Protein AF-A0A7Y2AIK1-F1 (afdb_monomer)

Foldseek 3Di:
DDDDDDDPVNVVVVVVVVVVVVVVVVVVVVVVLVVVLVVQQVLVVVLLVVLVVVVVVCLVPDDAPWDDDDDPDQFPDWAAPV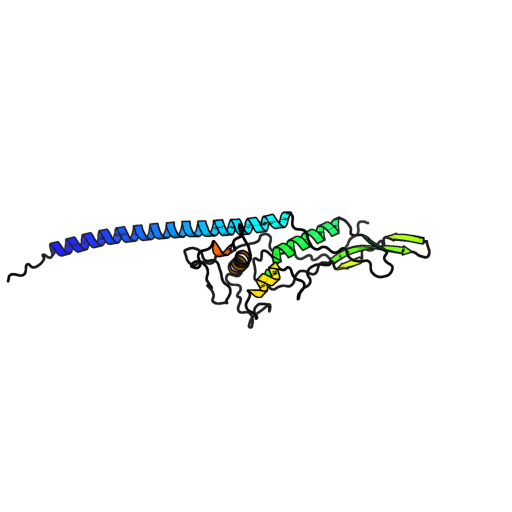VQVVVQVVLRSVLVCLLQQPQALCSLLDFGDWDKGWIWTWGQDPVVRDTDTDQFTDIDTIPHQGDDPRDDPLSVQLCVQAPPQCSPPDDPSQLDDRVLRQQLSSVSNQQPTDDPNHRSVVSAPPVQWADDPPSNGIGGHGSVRHGDGDDDPPPDDDPPDDDDDDPD

pLDDT: mean 83.55, std 11.49, range [47.88, 96.56]

Sequence (248 aa):
MKRNAFTLVELLVVLLVLSLLTGMTAVTVSGVTGTARAERTRGIVSVLNDVLLTKYESYKTRPLPVAVPTAVGSEVKLEIPPREAARVRLIMIRDLMRMEMPDRKVDVTDNPISISCAVHPVIYDSATNQYRRQAAAVKTGVSWFTGGNNVPAQLAAYRDRIPPNDLASDPPFSKWTREWESAEALYLIVSTTFLQGMPAIESIPPTNIGDTDGDGMLEILDAWERPIGFIRWPVDYVDNLGIPVTDD

Secondary structure (DSSP, 8-state):
-PPPPPPHHHHHHHHHHHHHHHHHHHHHHHHHHHHHHHHHHHHHHHHHHHHHHHHHHHGGGPPP--BPPPP-TTEEEEEPPHHHHHHHHHHHHHHHHHHHS-SSHHHHHSPPP--EEEEEEEEEETTTTEEEE-SS-EEEE-B---BTTBS-HHHHHHHTTS-TTTTSSSTTT----STTHHHHHHHHHHHH-EETTEEGGGGS-GGGEE-SSSSS--EEB-TTS-B-----SSP-------------

Nearest PDB structures (foldseek):
  6i89-assembly1_A  TM=3.890E-01  e=2.911E+00  Escherichia coli
  2zfk-assembly1_A  TM=3.536E-01  e=8.011E+00  Mus musculus

Mean predicted aligned error: 9.66 Å

Structure (mmCIF, N/CA/C/O backbone):
data_AF-A0A7Y2AIK1-F1
#
_entry.id   AF-A0A7Y2AIK1-F1
#
loop_
_atom_site.group_PDB
_atom_site.id
_atom_site.type_symbol
_atom_site.label_atom_id
_atom_site.label_alt_id
_atom_site.label_comp_id
_atom_site.label_asym_id
_atom_site.label_entity_id
_atom_site.label_seq_id
_atom_site.pdbx_PDB_ins_code
_atom_site.Cartn_x
_atom_site.Cartn_y
_atom_site.Cartn_z
_atom_site.occupancy
_atom_site.B_iso_or_equiv
_atom_site.auth_seq_id
_atom_site.auth_comp_id
_atom_site.auth_asym_id
_atom_site.auth_atom_id
_atom_site.pdbx_PDB_model_num
ATOM 1 N N . MET A 1 1 ? -35.381 8.967 71.445 1.00 62.72 1 MET A N 1
ATOM 2 C CA . MET A 1 1 ? -35.424 9.235 69.989 1.00 62.72 1 MET A CA 1
ATOM 3 C C . MET A 1 1 ? -36.003 8.010 69.287 1.00 62.72 1 MET A C 1
ATOM 5 O O . MET A 1 1 ? -35.356 6.971 69.299 1.00 62.72 1 MET A O 1
ATOM 9 N N . LYS A 1 2 ? -37.236 8.075 68.761 1.00 60.16 2 LYS A N 1
ATOM 10 C CA . LYS A 1 2 ? -37.816 6.987 67.951 1.00 60.16 2 LYS A CA 1
ATOM 11 C C . LYS A 1 2 ? -37.167 7.034 66.565 1.00 60.16 2 LYS A C 1
ATOM 13 O O . LYS A 1 2 ? -37.280 8.047 65.884 1.00 60.16 2 LYS A O 1
ATOM 18 N N . ARG A 1 3 ? -36.445 5.979 66.181 1.00 70.62 3 ARG A N 1
ATOM 19 C CA . ARG A 1 3 ? -35.952 5.798 64.808 1.00 70.62 3 ARG A CA 1
ATOM 20 C C . ARG A 1 3 ? -37.093 5.162 64.020 1.00 70.62 3 ARG A C 1
ATOM 22 O O . ARG A 1 3 ? -37.550 4.085 64.395 1.00 70.62 3 ARG A O 1
ATOM 29 N N . ASN A 1 4 ? -37.577 5.841 62.988 1.00 72.56 4 ASN A N 1
ATOM 30 C CA . ASN A 1 4 ? -38.571 5.270 62.085 1.00 72.56 4 ASN A CA 1
ATOM 31 C C . ASN A 1 4 ? -37.886 4.150 61.292 1.00 72.56 4 ASN A C 1
ATOM 33 O O . ASN A 1 4 ? -36.871 4.389 60.639 1.00 72.56 4 ASN A O 1
ATOM 37 N N . ALA A 1 5 ? -38.388 2.924 61.424 1.00 73.88 5 ALA A N 1
ATOM 38 C CA . ALA A 1 5 ? -37.905 1.775 60.671 1.00 73.88 5 ALA A CA 1
ATOM 39 C C . ALA A 1 5 ? -38.653 1.705 59.335 1.00 73.88 5 ALA A C 1
ATOM 41 O O . ALA A 1 5 ? -39.876 1.842 59.307 1.00 73.88 5 ALA A O 1
ATOM 42 N N . PHE A 1 6 ? -37.913 1.504 58.245 1.00 73.50 6 PHE A N 1
ATOM 43 C CA . PHE A 1 6 ? -38.485 1.298 56.917 1.00 73.50 6 PHE A CA 1
ATOM 44 C C . PHE A 1 6 ? -39.299 0.004 56.880 1.00 73.50 6 PHE A C 1
ATOM 46 O O . PHE A 1 6 ? -38.889 -1.019 57.436 1.00 73.50 6 PHE A O 1
ATOM 53 N N . THR A 1 7 ? -40.457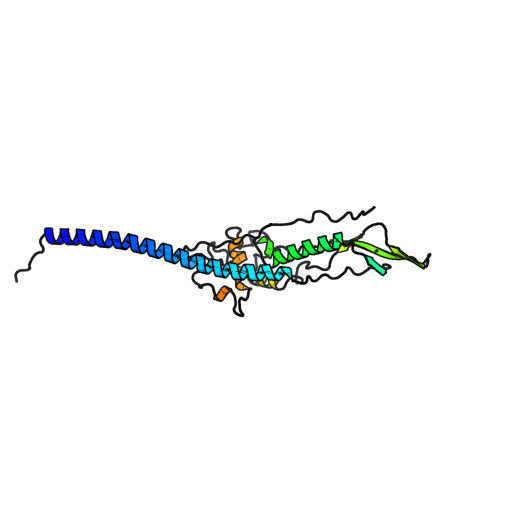 0.050 56.223 1.00 89.62 7 THR A N 1
ATOM 54 C CA . THR A 1 7 ? -41.292 -1.141 56.046 1.00 89.62 7 THR A CA 1
ATOM 55 C C . THR A 1 7 ? -40.716 -2.026 54.940 1.00 89.62 7 THR A C 1
ATOM 57 O O . THR A 1 7 ? -40.142 -1.538 53.968 1.00 89.62 7 THR A O 1
ATOM 60 N N . LEU A 1 8 ? -40.877 -3.346 55.066 1.00 85.81 8 LEU A N 1
ATOM 61 C CA . LEU A 1 8 ? -40.391 -4.312 54.070 1.00 85.81 8 LEU A CA 1
ATOM 62 C C . LEU A 1 8 ? -40.981 -4.029 52.675 1.00 85.81 8 LEU A C 1
ATOM 64 O O . LEU A 1 8 ? -40.293 -4.169 51.667 1.00 85.81 8 LEU A O 1
ATOM 68 N N . VAL A 1 9 ? -42.228 -3.551 52.633 1.00 91.69 9 VAL A N 1
ATOM 69 C CA . VAL A 1 9 ? -42.931 -3.155 51.404 1.00 91.69 9 VAL A CA 1
ATOM 70 C C . VAL A 1 9 ? -42.212 -2.013 50.685 1.00 91.69 9 VAL A C 1
ATOM 72 O O . VAL A 1 9 ? -42.052 -2.057 49.471 1.00 91.69 9 VAL A O 1
ATOM 75 N N . GLU A 1 10 ? -41.733 -1.016 51.423 1.00 90.25 10 GLU A N 1
ATOM 76 C CA . GLU A 1 10 ? -41.054 0.154 50.861 1.00 90.25 10 GLU A CA 1
ATOM 77 C C . GLU A 1 10 ? -39.708 -0.226 50.228 1.00 90.25 10 GLU A C 1
ATOM 79 O O . GLU A 1 10 ? -39.408 0.192 49.110 1.00 90.25 10 GLU A O 1
ATOM 84 N N . LEU A 1 11 ? -38.946 -1.122 50.867 1.00 91.81 11 LEU A N 1
ATOM 85 C CA . LEU A 1 11 ? -37.726 -1.684 50.276 1.00 91.81 11 LEU A CA 1
ATOM 86 C C . LEU A 1 11 ? -38.009 -2.551 49.040 1.00 91.81 11 LEU A C 1
ATOM 88 O O . LEU A 1 11 ? -37.251 -2.500 48.072 1.00 91.81 11 LEU A O 1
ATOM 92 N N . LEU A 1 12 ? -39.101 -3.320 49.042 1.00 91.06 12 LEU A N 1
ATOM 93 C CA . LEU A 1 12 ? -39.463 -4.184 47.916 1.00 91.06 12 LEU A CA 1
ATOM 94 C C . LEU A 1 12 ? -39.843 -3.364 46.675 1.00 91.06 12 LEU A C 1
ATOM 96 O O . LEU A 1 12 ? -39.393 -3.676 45.573 1.00 91.06 12 LEU A O 1
ATOM 100 N N . VAL A 1 13 ? -40.605 -2.281 46.852 1.00 94.62 13 VAL A N 1
ATOM 101 C CA . VAL A 1 13 ? -40.956 -1.362 45.757 1.00 94.62 13 VAL A CA 1
ATOM 102 C C . VAL A 1 13 ? -39.711 -0.666 45.204 1.00 94.62 13 VAL A C 1
ATOM 104 O O . VAL A 1 13 ? -39.562 -0.573 43.987 1.00 94.62 13 VAL A O 1
ATOM 107 N N . VAL A 1 14 ? -38.784 -0.231 46.064 1.00 95.38 14 VAL A N 1
ATOM 108 C CA . VAL A 1 14 ? -37.531 0.405 45.621 1.00 95.38 14 VAL A CA 1
ATOM 109 C C . VAL A 1 14 ? -36.686 -0.554 44.784 1.00 95.38 14 VAL A C 1
ATOM 111 O O . VAL A 1 14 ? -36.230 -0.178 43.706 1.00 95.38 14 VAL A O 1
ATOM 114 N N . LEU A 1 15 ? -36.512 -1.800 45.228 1.00 93.62 15 LEU A N 1
ATOM 115 C CA . LEU A 1 15 ? -35.756 -2.799 44.470 1.00 93.62 15 LEU A CA 1
ATOM 116 C C . LEU A 1 15 ? -36.429 -3.137 43.132 1.00 93.62 15 LEU A C 1
ATOM 118 O O . LEU A 1 15 ? -35.737 -3.273 42.123 1.00 93.62 15 LEU A O 1
ATOM 122 N N . LEU A 1 16 ? -37.764 -3.197 43.095 1.00 96.38 16 LEU A N 1
ATOM 123 C CA . LEU A 1 16 ? -38.522 -3.392 41.857 1.00 96.38 16 LEU A CA 1
ATOM 124 C C . LEU A 1 16 ? -38.285 -2.237 40.877 1.00 96.38 16 LEU A C 1
ATOM 126 O O . LEU A 1 16 ? -37.917 -2.479 39.726 1.00 96.38 16 LEU A O 1
ATOM 130 N N . VAL A 1 17 ? -38.430 -0.987 41.324 1.00 95.88 17 VAL A N 1
ATOM 131 C CA . VAL A 1 17 ? -38.234 0.192 40.464 1.00 95.88 17 VAL A CA 1
ATOM 132 C C . VAL A 1 17 ? -36.786 0.293 39.983 1.00 95.88 17 VAL A C 1
ATOM 134 O O . VAL A 1 17 ? -36.563 0.533 38.797 1.00 95.88 17 VAL A O 1
ATOM 137 N N . LEU A 1 18 ? -35.800 0.044 40.854 1.00 96.56 18 LEU A N 1
ATOM 138 C CA . LEU A 1 18 ? -34.389 0.018 40.461 1.00 96.56 18 LEU A CA 1
ATOM 139 C C . LEU A 1 18 ? -34.122 -1.057 39.404 1.00 96.56 18 LEU A C 1
ATOM 141 O O . LEU A 1 18 ? -33.504 -0.754 38.390 1.00 96.56 18 LEU A O 1
ATOM 145 N N . SER A 1 19 ? -34.645 -2.274 39.579 1.00 95.75 19 SER A N 1
ATOM 146 C CA . SER A 1 19 ? -34.453 -3.352 38.599 1.00 95.75 19 SER A CA 1
ATOM 147 C C . SER A 1 19 ? -35.017 -3.004 37.216 1.00 95.75 19 SER A C 1
ATOM 149 O O . SER A 1 19 ? -34.373 -3.266 36.199 1.00 95.75 19 SER A O 1
ATOM 151 N N . LEU A 1 20 ? -36.178 -2.343 37.171 1.00 96.06 20 LEU A N 1
ATOM 152 C CA . LEU A 1 20 ? -36.826 -1.939 35.927 1.00 96.06 20 LEU A CA 1
ATOM 153 C C . LEU A 1 20 ? -36.051 -0.814 35.230 1.00 96.06 20 LEU A C 1
ATOM 155 O O . LEU A 1 20 ? -35.788 -0.896 34.029 1.00 96.06 20 LEU A O 1
ATOM 159 N N . LEU A 1 21 ? -35.619 0.199 35.989 1.00 96.56 21 LEU A N 1
ATOM 160 C CA . LEU A 1 21 ? -34.811 1.299 35.461 1.00 96.56 21 LEU A CA 1
ATOM 161 C C . LEU A 1 21 ? -33.454 0.808 34.950 1.00 96.56 21 LEU A C 1
ATOM 163 O O . LEU A 1 21 ? -33.061 1.180 33.843 1.00 96.56 21 LEU A O 1
ATOM 167 N N . THR A 1 22 ? -32.766 -0.053 35.706 1.00 95.94 22 THR A N 1
ATOM 168 C CA . THR A 1 22 ? -31.475 -0.640 35.314 1.00 95.94 22 THR A CA 1
ATOM 169 C C . THR A 1 22 ? -31.607 -1.521 34.070 1.00 95.94 22 THR A C 1
ATOM 171 O O . THR A 1 22 ? -30.781 -1.421 33.164 1.00 95.94 22 THR A O 1
ATOM 174 N N . GLY A 1 23 ? -32.663 -2.337 33.973 1.00 94.75 23 GLY A N 1
ATOM 175 C CA . GLY A 1 23 ? -32.910 -3.171 32.794 1.00 94.75 23 GLY A CA 1
ATOM 176 C C . GLY A 1 23 ? -33.104 -2.346 31.518 1.00 94.75 23 GLY A C 1
ATOM 177 O O . GLY A 1 23 ? -32.480 -2.628 30.495 1.00 94.75 23 GLY A O 1
ATOM 178 N N . MET A 1 24 ? -33.909 -1.280 31.585 1.00 92.69 24 MET A N 1
ATOM 179 C CA . MET A 1 24 ? -34.134 -0.396 30.435 1.00 92.69 24 MET A CA 1
ATOM 180 C C . MET A 1 24 ? -32.877 0.394 30.048 1.00 92.69 24 MET A C 1
ATOM 182 O O . MET A 1 24 ? -32.588 0.523 28.861 1.00 92.69 24 MET A O 1
ATOM 186 N N . THR A 1 25 ? -32.109 0.896 31.022 1.00 93.81 25 THR A N 1
ATOM 187 C CA . THR A 1 25 ? -30.871 1.647 30.736 1.00 93.81 25 THR A CA 1
ATOM 188 C C . THR A 1 25 ? -29.772 0.778 30.134 1.00 93.81 25 THR A C 1
ATOM 190 O O . THR A 1 25 ? -29.060 1.241 29.248 1.00 93.81 25 THR A O 1
ATOM 193 N N . ALA A 1 26 ? -29.643 -0.485 30.546 1.00 91.31 26 ALA A N 1
ATOM 194 C CA . ALA A 1 26 ? -28.646 -1.384 29.967 1.00 91.31 26 ALA A CA 1
ATOM 195 C C . ALA A 1 26 ? -28.878 -1.605 28.459 1.00 91.31 26 ALA A C 1
ATOM 197 O O . ALA A 1 26 ? -27.955 -1.451 27.660 1.00 91.31 26 ALA A O 1
ATOM 198 N N . VAL A 1 27 ? -30.122 -1.894 28.054 1.00 89.75 27 VAL A N 1
ATOM 199 C CA . VAL A 1 27 ? -30.470 -2.154 26.644 1.00 89.75 27 VAL A CA 1
ATOM 200 C C . VAL A 1 27 ? -30.273 -0.911 25.772 1.00 89.75 27 VAL A C 1
ATOM 202 O O . VAL A 1 27 ? -29.738 -1.012 24.664 1.00 89.75 27 VAL A O 1
ATOM 205 N N . THR A 1 28 ? -30.663 0.271 26.258 1.00 90.19 28 THR A N 1
ATOM 206 C CA . THR A 1 28 ? -30.509 1.518 25.492 1.00 90.19 28 THR A CA 1
ATOM 207 C C . THR A 1 28 ? -29.040 1.877 25.291 1.00 90.19 28 THR A C 1
ATOM 209 O O . THR A 1 28 ? -28.644 2.213 24.174 1.00 90.19 28 THR A O 1
ATOM 212 N N . VAL A 1 29 ? -28.205 1.739 26.325 1.00 89.88 29 VAL A N 1
ATOM 213 C CA . VAL A 1 29 ? -26.763 2.013 26.234 1.00 89.88 29 VAL A CA 1
ATOM 214 C C . VAL A 1 29 ? -26.075 1.050 25.263 1.00 89.88 29 VAL A C 1
ATOM 216 O O . VAL A 1 29 ? -25.291 1.489 24.418 1.00 89.88 29 VAL A O 1
ATOM 219 N N . SER A 1 30 ? -26.390 -0.248 25.305 1.00 84.00 30 SER A N 1
ATOM 220 C CA . SER A 1 30 ? -25.837 -1.223 24.353 1.00 84.00 30 SER A CA 1
ATOM 221 C C . SER A 1 30 ? -26.223 -0.925 22.895 1.00 84.00 30 SER A C 1
ATOM 223 O O . SER A 1 30 ? -25.381 -1.035 22.004 1.00 84.00 30 SER A O 1
ATOM 225 N N . GLY A 1 31 ? -27.459 -0.486 22.629 1.00 86.06 31 GLY A N 1
ATOM 226 C CA . GLY A 1 31 ? -27.887 -0.096 21.277 1.00 86.06 31 GLY A CA 1
ATOM 227 C C . GLY A 1 31 ? -27.211 1.185 20.762 1.00 86.06 31 GLY A C 1
ATOM 228 O O . GLY A 1 31 ? -26.746 1.238 19.619 1.00 86.06 31 GLY A O 1
ATOM 229 N N . VAL A 1 32 ? -27.103 2.212 21.611 1.00 84.25 32 VAL A N 1
ATOM 230 C CA . VAL A 1 32 ? -26.463 3.494 21.256 1.00 84.25 32 VAL A CA 1
ATOM 231 C C . VAL A 1 32 ? -24.960 3.320 21.023 1.00 84.25 32 VAL A C 1
ATOM 233 O O . VAL A 1 32 ? -24.409 3.868 20.073 1.00 84.25 32 VAL A O 1
ATOM 236 N N . THR A 1 33 ? -24.283 2.514 21.841 1.00 88.75 33 THR A N 1
ATOM 237 C CA . THR A 1 33 ? -22.848 2.239 21.662 1.00 88.75 33 THR A CA 1
ATOM 238 C C . THR A 1 33 ? -22.565 1.456 20.380 1.00 88.75 33 THR A C 1
ATOM 240 O O . THR A 1 33 ? -21.618 1.786 19.669 1.00 88.75 33 THR A O 1
ATOM 243 N N . GLY A 1 34 ? -23.398 0.468 20.031 1.00 89.62 34 GLY A N 1
ATOM 244 C CA . GLY A 1 34 ? -23.254 -0.290 18.784 1.00 89.62 34 GLY A CA 1
ATOM 245 C C . GLY A 1 34 ? -23.442 0.571 17.531 1.00 89.62 34 GLY A C 1
ATOM 246 O O . GLY A 1 34 ? -22.630 0.509 16.608 1.00 89.62 34 GLY A O 1
ATOM 247 N N . THR A 1 35 ? -24.470 1.423 17.515 1.00 91.44 35 THR A N 1
ATOM 248 C CA . THR A 1 35 ? -24.716 2.353 16.398 1.00 91.44 35 THR A CA 1
ATOM 249 C C . THR A 1 35 ? -23.610 3.403 16.275 1.00 91.44 35 THR A C 1
ATOM 251 O O . THR A 1 35 ? -23.107 3.618 15.176 1.00 91.44 35 THR A O 1
ATOM 254 N N . ALA A 1 36 ? -23.140 3.977 17.387 1.00 91.19 36 ALA A N 1
ATOM 255 C CA . ALA A 1 36 ? -22.020 4.921 17.382 1.00 91.19 36 ALA A CA 1
ATOM 256 C C . ALA A 1 36 ? -20.712 4.294 16.860 1.00 91.19 36 ALA A C 1
ATOM 258 O O . ALA A 1 36 ? -19.983 4.928 16.095 1.00 91.19 36 ALA A O 1
ATOM 259 N N . ARG A 1 37 ? -20.422 3.040 17.234 1.00 92.25 37 ARG A N 1
ATOM 260 C CA . ARG A 1 37 ? -19.278 2.277 16.702 1.00 92.25 37 ARG A CA 1
ATOM 261 C C . ARG A 1 37 ? -19.406 2.035 15.197 1.00 92.25 37 ARG A C 1
ATOM 263 O O . ARG A 1 37 ? -18.434 2.220 14.464 1.00 92.25 37 ARG A O 1
ATOM 270 N N . ALA A 1 38 ? -20.605 1.696 14.725 1.00 93.75 38 ALA A N 1
ATOM 271 C CA . ALA A 1 38 ? -20.868 1.518 13.301 1.00 93.75 38 ALA A CA 1
ATOM 272 C C . ALA A 1 38 ? -20.651 2.817 12.511 1.00 93.75 38 ALA A C 1
ATOM 274 O O . ALA A 1 38 ? -19.939 2.794 11.511 1.00 93.75 38 ALA A O 1
ATOM 275 N N . GLU A 1 39 ? -21.183 3.953 12.975 1.00 94.69 39 GLU A N 1
ATOM 276 C CA . GLU A 1 39 ? -20.970 5.243 12.301 1.00 94.69 39 GLU A CA 1
ATOM 277 C C . GLU A 1 39 ? -19.496 5.656 12.289 1.00 94.69 39 GLU A C 1
ATOM 279 O O . GLU A 1 39 ? -18.985 6.087 11.256 1.00 94.69 39 GLU A O 1
ATOM 284 N N . ARG A 1 40 ? -18.776 5.457 13.401 1.00 91.81 40 ARG A N 1
ATOM 285 C CA . ARG A 1 40 ? -17.330 5.720 13.454 1.00 91.81 40 ARG A CA 1
ATOM 286 C C . ARG A 1 40 ? -16.572 4.877 12.431 1.00 91.81 40 ARG A C 1
ATOM 288 O O . ARG A 1 40 ? -15.739 5.409 11.703 1.00 91.81 40 ARG A O 1
ATOM 295 N N . THR A 1 41 ? -16.887 3.586 12.352 1.00 94.69 41 THR A N 1
ATOM 296 C CA . THR A 1 41 ? -16.253 2.670 11.395 1.00 94.69 41 THR A CA 1
ATOM 297 C C . THR A 1 41 ? -16.552 3.084 9.954 1.00 94.69 41 THR A C 1
ATOM 299 O O . THR A 1 41 ? -15.642 3.109 9.133 1.00 94.69 41 THR A O 1
ATOM 302 N N . ARG A 1 42 ? -17.789 3.497 9.640 1.00 94.88 42 ARG A N 1
ATOM 303 C CA . ARG A 1 42 ? -18.132 4.025 8.306 1.00 94.88 42 ARG A CA 1
ATOM 304 C C . ARG A 1 42 ? -17.342 5.282 7.956 1.00 94.88 42 ARG A C 1
ATOM 306 O O . ARG A 1 42 ? -16.900 5.405 6.819 1.00 94.88 42 ARG A O 1
ATOM 313 N N . GLY A 1 43 ? -17.136 6.180 8.920 1.00 94.38 43 GLY A N 1
ATOM 314 C CA . GLY A 1 43 ? -16.296 7.364 8.737 1.00 94.38 43 GLY A CA 1
ATOM 315 C C . GLY A 1 43 ? -14.856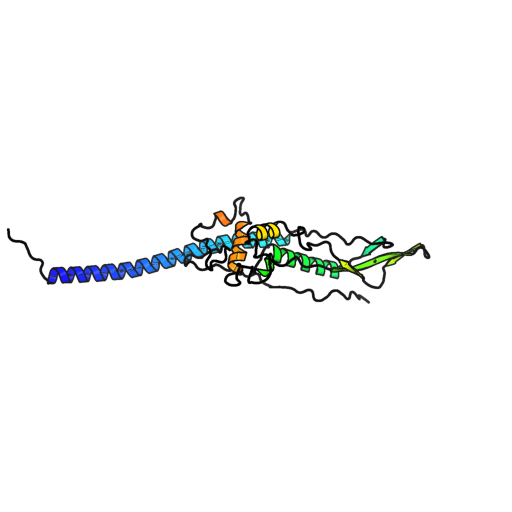 6.999 8.373 1.00 94.38 43 GLY A C 1
ATOM 316 O O . GLY A 1 43 ? -14.331 7.504 7.384 1.00 94.38 43 GLY A O 1
ATOM 317 N N . ILE A 1 44 ? -14.254 6.060 9.110 1.00 94.50 44 ILE A N 1
ATOM 318 C CA . ILE A 1 44 ? -12.900 5.558 8.827 1.00 94.50 44 ILE A CA 1
ATOM 319 C C . ILE A 1 44 ? -12.847 4.926 7.431 1.00 94.50 44 ILE A C 1
ATOM 321 O O . ILE A 1 44 ? -11.995 5.289 6.627 1.00 94.50 44 ILE A O 1
ATOM 325 N N . VAL A 1 45 ? -13.790 4.040 7.098 1.00 94.88 45 VAL A N 1
ATOM 326 C CA . VAL A 1 45 ? -13.843 3.387 5.779 1.00 94.88 45 VAL A CA 1
ATOM 327 C C . VAL A 1 45 ? -14.001 4.403 4.644 1.00 94.88 45 VAL A C 1
ATOM 329 O O . VAL A 1 45 ? -13.369 4.241 3.605 1.00 94.88 45 VAL A O 1
ATOM 332 N N . SER A 1 46 ? -14.788 5.467 4.833 1.00 94.44 46 SER A N 1
ATOM 333 C CA . SER A 1 46 ? -14.927 6.540 3.838 1.00 94.44 46 SER A CA 1
ATOM 334 C C . SER A 1 46 ? -13.595 7.240 3.573 1.00 94.44 46 SER A C 1
ATOM 336 O O . SER A 1 46 ? -13.219 7.427 2.420 1.00 94.44 46 SER A O 1
ATOM 338 N N . VAL A 1 47 ? -12.858 7.580 4.632 1.00 92.62 47 VAL A N 1
ATOM 339 C CA . VAL A 1 47 ? -11.530 8.199 4.526 1.00 92.62 47 VAL A CA 1
ATOM 340 C C . VAL A 1 47 ? -10.548 7.266 3.816 1.00 92.62 47 VAL A C 1
ATOM 342 O O . VAL A 1 47 ? -9.857 7.682 2.887 1.00 92.62 47 VAL A O 1
ATOM 345 N N . LEU A 1 48 ? -10.508 5.989 4.212 1.00 94.25 48 LEU A N 1
ATOM 346 C CA . LEU A 1 48 ? -9.650 4.979 3.587 1.00 94.25 48 LEU A CA 1
ATOM 347 C C . LEU A 1 48 ? -9.958 4.824 2.096 1.00 94.25 48 LEU A C 1
ATOM 349 O O . LEU A 1 48 ? -9.046 4.789 1.272 1.00 94.25 48 LEU A O 1
ATOM 353 N N . ASN A 1 49 ? -11.241 4.780 1.742 1.00 93.94 49 ASN A N 1
ATOM 354 C CA . ASN A 1 49 ? -11.686 4.713 0.359 1.00 93.94 49 ASN A CA 1
ATOM 355 C C . ASN A 1 49 ? -11.196 5.918 -0.457 1.00 93.94 49 ASN A C 1
ATOM 357 O O . ASN A 1 49 ? -10.675 5.729 -1.552 1.00 93.94 49 ASN A O 1
ATOM 361 N N . ASP A 1 50 ? -11.295 7.138 0.073 1.00 93.19 50 ASP A N 1
ATOM 362 C CA . ASP A 1 50 ? -10.848 8.342 -0.636 1.00 93.19 50 ASP A CA 1
ATOM 363 C C . ASP A 1 50 ? -9.331 8.337 -0.877 1.00 93.19 50 ASP A C 1
ATOM 365 O O . ASP A 1 50 ? -8.863 8.687 -1.967 1.00 93.19 50 ASP A O 1
ATOM 369 N N . VAL A 1 51 ? -8.553 7.877 0.107 1.00 93.12 51 VAL A N 1
ATOM 370 C CA . VAL A 1 51 ? -7.096 7.712 -0.008 1.00 93.12 51 VAL A CA 1
ATOM 371 C C . VAL A 1 51 ? -6.749 6.685 -1.088 1.00 93.12 51 VAL A C 1
ATOM 373 O O . VAL A 1 51 ? -5.947 6.972 -1.984 1.00 93.12 51 VAL A O 1
ATOM 376 N N . LEU A 1 52 ? -7.375 5.506 -1.036 1.00 92.25 52 LEU A N 1
ATOM 377 C CA . LEU A 1 52 ? -7.123 4.417 -1.978 1.00 92.25 52 LEU A CA 1
ATOM 378 C C . LEU A 1 52 ? -7.559 4.779 -3.401 1.00 92.25 52 LEU A C 1
ATOM 380 O O . LEU A 1 52 ? -6.806 4.538 -4.342 1.00 92.25 52 LEU A O 1
ATOM 384 N N . LEU A 1 53 ? -8.725 5.405 -3.576 1.00 90.94 53 LEU A N 1
ATOM 385 C CA . LEU A 1 53 ? -9.202 5.856 -4.885 1.00 90.94 53 LEU A CA 1
ATOM 386 C C . LEU A 1 53 ? -8.295 6.936 -5.469 1.00 90.94 53 LEU A C 1
ATOM 388 O O . LEU A 1 53 ? -7.946 6.860 -6.644 1.00 90.94 53 LEU A O 1
ATOM 392 N N . THR A 1 54 ? -7.850 7.901 -4.660 1.00 90.69 54 THR A N 1
ATOM 393 C CA . THR A 1 54 ? -6.909 8.937 -5.117 1.00 90.69 54 THR A CA 1
ATOM 394 C C . THR A 1 54 ? -5.610 8.312 -5.627 1.00 90.69 54 THR A C 1
ATOM 396 O O . THR A 1 54 ? -5.109 8.685 -6.693 1.00 90.69 54 THR A O 1
ATOM 399 N N . LYS A 1 55 ? -5.074 7.318 -4.907 1.00 89.19 55 LYS A N 1
ATOM 400 C CA . LYS A 1 55 ? -3.903 6.561 -5.363 1.00 89.19 55 LYS A CA 1
ATOM 401 C C . LYS A 1 55 ? -4.196 5.770 -6.631 1.00 89.19 55 LYS A C 1
ATOM 403 O O . LYS A 1 55 ? -3.424 5.866 -7.584 1.00 89.19 55 LYS A O 1
ATOM 408 N N . TYR A 1 56 ? -5.320 5.064 -6.682 1.00 89.75 56 TYR A N 1
ATOM 409 C CA . TYR A 1 56 ? -5.712 4.258 -7.832 1.00 89.75 56 TYR A CA 1
ATOM 410 C C . TYR A 1 56 ? -5.847 5.092 -9.117 1.00 89.75 56 TYR A C 1
ATOM 412 O O . TYR A 1 56 ? -5.315 4.729 -10.167 1.00 89.75 56 TYR A O 1
ATOM 420 N N . GLU A 1 57 ? -6.494 6.253 -9.026 1.00 90.25 57 GLU A N 1
ATOM 421 C CA . GLU A 1 57 ? -6.646 7.194 -10.137 1.00 90.25 57 GLU A CA 1
ATOM 422 C C . GLU A 1 57 ? -5.295 7.719 -10.640 1.00 90.25 57 GLU A C 1
ATOM 424 O O . GLU A 1 57 ? -5.109 7.887 -11.848 1.00 90.25 57 GLU A O 1
ATOM 429 N N . SER A 1 58 ? -4.309 7.891 -9.750 1.00 88.94 58 SER A N 1
ATOM 430 C CA . SER A 1 58 ? -2.977 8.371 -10.136 1.00 88.94 58 SER A CA 1
ATOM 431 C C . SER A 1 58 ? -2.251 7.437 -11.118 1.00 88.94 58 SER A C 1
ATOM 433 O O . SER A 1 58 ? -1.471 7.909 -11.949 1.00 88.94 58 SER A O 1
ATOM 435 N N . TYR A 1 59 ? -2.537 6.126 -11.097 1.00 88.19 59 TYR A N 1
ATOM 436 C CA . TYR A 1 59 ? -1.910 5.165 -12.013 1.00 88.19 59 TYR A CA 1
ATOM 437 C C . TYR A 1 59 ? -2.365 5.311 -13.460 1.00 88.19 59 TYR A C 1
ATOM 439 O O . TYR A 1 59 ? -1.611 4.945 -14.363 1.00 88.19 59 TYR A O 1
ATOM 447 N N . LYS A 1 60 ? -3.558 5.865 -13.714 1.00 86.75 60 LYS A N 1
ATOM 448 C CA . LYS A 1 60 ? -4.097 5.994 -15.080 1.00 86.75 60 LYS A CA 1
ATOM 449 C C . LYS A 1 60 ? -3.208 6.854 -15.975 1.00 86.75 60 LYS A C 1
ATOM 451 O O . LYS A 1 60 ? -3.086 6.584 -17.167 1.00 86.75 60 LYS A O 1
ATOM 456 N N . THR A 1 61 ? -2.575 7.875 -15.404 1.00 88.38 61 THR A N 1
ATOM 457 C CA . THR A 1 61 ? -1.746 8.845 -16.136 1.00 88.38 61 THR A CA 1
ATOM 458 C C . THR A 1 61 ? -0.273 8.780 -15.754 1.00 88.38 61 THR A C 1
ATOM 460 O O . THR A 1 61 ? 0.504 9.643 -16.162 1.00 88.38 61 THR A O 1
ATOM 463 N N . ARG A 1 62 ? 0.135 7.787 -14.960 1.00 85.81 62 ARG A N 1
ATOM 464 C CA . ARG A 1 62 ? 1.495 7.727 -14.435 1.00 85.81 62 ARG A CA 1
ATOM 465 C C . ARG A 1 62 ? 2.511 7.416 -15.541 1.00 85.81 62 ARG A C 1
ATOM 467 O O . ARG A 1 62 ? 2.378 6.387 -16.209 1.00 85.81 62 ARG A O 1
ATOM 474 N N . PRO A 1 63 ? 3.550 8.252 -15.730 1.00 85.38 63 PRO A N 1
ATOM 475 C CA . PRO A 1 63 ? 4.661 7.892 -16.594 1.00 85.38 63 PRO A CA 1
ATOM 476 C C . PRO A 1 63 ? 5.482 6.779 -15.939 1.00 85.38 63 PRO A C 1
ATOM 478 O O . PRO A 1 63 ? 5.723 6.786 -14.730 1.00 85.38 63 PRO A O 1
ATOM 481 N N . LEU A 1 64 ? 5.925 5.829 -16.755 1.00 84.62 64 LEU A N 1
ATOM 482 C CA . LEU A 1 64 ? 6.837 4.775 -16.333 1.00 84.62 64 LEU A CA 1
ATOM 483 C C . LEU A 1 64 ? 8.255 5.168 -16.752 1.00 84.62 64 LEU A C 1
ATOM 485 O O . LEU A 1 64 ? 8.432 5.605 -17.895 1.00 84.62 64 LEU A O 1
ATOM 489 N N . PRO A 1 65 ? 9.264 5.003 -15.883 1.00 74.25 65 PRO A N 1
ATOM 490 C CA . PRO A 1 65 ? 10.653 5.111 -16.296 1.00 74.25 65 PRO A CA 1
ATOM 491 C C . PRO A 1 65 ? 10.968 3.931 -17.225 1.00 74.25 65 PRO A C 1
ATOM 493 O O . PRO A 1 65 ? 11.288 2.839 -16.774 1.00 74.25 65 PRO A O 1
ATOM 496 N N . VAL A 1 66 ? 10.806 4.131 -18.532 1.00 70.19 66 VAL A N 1
ATOM 497 C CA . VAL A 1 66 ? 11.236 3.183 -19.565 1.00 70.19 66 VAL A CA 1
ATOM 498 C C . VAL A 1 66 ? 12.469 3.790 -20.214 1.00 70.19 66 VAL A C 1
ATOM 500 O O . VAL A 1 66 ? 12.355 4.791 -20.922 1.00 70.19 66 VAL A O 1
ATOM 503 N N . ALA A 1 67 ? 13.642 3.196 -20.011 1.00 68.06 67 ALA A N 1
ATOM 504 C CA . ALA A 1 67 ? 14.746 3.456 -20.929 1.00 68.06 67 ALA A CA 1
ATOM 505 C C . ALA A 1 67 ? 14.637 2.474 -22.096 1.00 68.06 67 ALA A C 1
ATOM 507 O O . ALA A 1 67 ? 14.486 1.266 -21.890 1.00 68.06 67 ALA A O 1
ATOM 508 N N . VAL A 1 68 ? 14.701 2.994 -23.320 1.00 66.06 68 VAL A N 1
ATOM 509 C CA . VAL A 1 68 ? 14.851 2.146 -24.503 1.00 66.06 68 VAL A CA 1
ATOM 510 C C . VAL A 1 68 ? 16.174 1.387 -24.388 1.00 66.06 68 VAL A C 1
ATOM 512 O O . VAL A 1 68 ? 17.185 2.014 -24.065 1.00 66.06 68 VAL A O 1
ATOM 515 N N . PRO A 1 69 ? 16.184 0.064 -24.627 1.00 68.00 69 PRO A N 1
ATOM 516 C CA . PRO A 1 69 ? 17.416 -0.704 -24.640 1.00 68.00 69 PRO A CA 1
ATOM 517 C C . PRO A 1 69 ? 18.411 -0.055 -25.607 1.00 68.00 69 PRO A C 1
A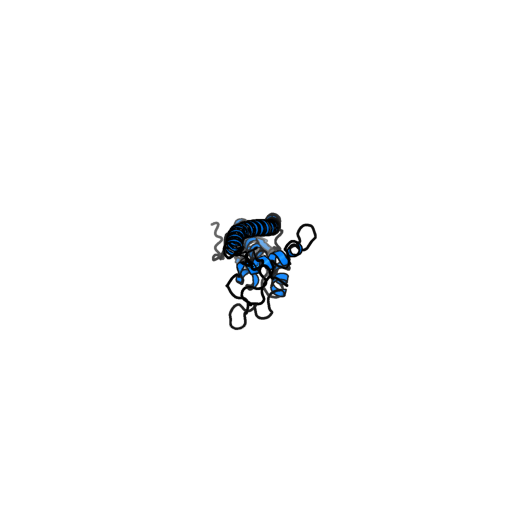TOM 519 O O . PRO A 1 69 ? 18.067 0.249 -26.753 1.00 68.00 69 PRO A O 1
ATOM 522 N N . THR A 1 70 ? 19.626 0.198 -25.132 1.00 68.75 70 THR A N 1
ATOM 523 C CA . THR A 1 70 ? 20.693 0.771 -25.956 1.00 68.75 70 THR A CA 1
ATOM 524 C C . THR A 1 70 ? 21.308 -0.338 -26.803 1.00 68.75 70 THR A C 1
ATOM 526 O O . THR A 1 70 ? 21.602 -1.414 -26.286 1.00 68.75 70 THR A O 1
ATOM 529 N N . ALA A 1 71 ? 21.494 -0.077 -28.096 1.00 67.25 71 ALA A N 1
ATOM 530 C CA . ALA A 1 71 ? 22.185 -0.982 -29.009 1.00 67.25 71 ALA A CA 1
ATOM 531 C C . ALA A 1 71 ? 23.617 -1.256 -28.511 1.00 67.25 71 ALA A C 1
ATOM 533 O O . ALA A 1 71 ? 24.303 -0.327 -28.074 1.00 67.25 71 ALA A O 1
ATOM 534 N N . VAL A 1 72 ? 24.064 -2.515 -28.550 1.00 67.19 72 VAL A N 1
ATOM 535 C CA . VAL A 1 72 ? 25.397 -2.901 -28.060 1.00 67.19 72 VAL A CA 1
ATOM 536 C C . VAL A 1 72 ? 26.252 -3.373 -29.233 1.00 67.19 72 VAL A C 1
ATOM 538 O O . VAL A 1 72 ? 25.872 -4.259 -29.990 1.00 67.19 72 VAL A O 1
ATOM 541 N N . GLY A 1 73 ? 27.446 -2.797 -29.382 1.00 72.69 73 GLY A N 1
ATOM 542 C CA . GLY A 1 73 ? 28.396 -3.202 -30.422 1.00 72.69 73 GLY A CA 1
ATOM 543 C C . GLY A 1 73 ? 28.087 -2.603 -31.798 1.00 72.69 73 GLY A C 1
ATOM 544 O O . GLY A 1 73 ? 28.010 -1.387 -31.937 1.00 72.69 73 GLY A O 1
ATOM 545 N N . SER A 1 74 ? 27.983 -3.445 -32.829 1.00 69.56 74 SER A N 1
ATOM 546 C CA . SER A 1 74 ? 27.782 -3.058 -34.241 1.00 69.56 74 SER A CA 1
ATOM 547 C C . SER A 1 74 ? 26.313 -2.819 -34.629 1.00 69.56 74 SER A C 1
ATOM 549 O O . SER A 1 74 ? 25.988 -2.598 -35.800 1.00 69.56 74 SER A O 1
ATOM 551 N N . GLU A 1 75 ? 25.418 -2.871 -33.650 1.00 76.88 75 GLU A N 1
ATOM 552 C CA . GLU A 1 75 ? 23.997 -2.594 -33.796 1.00 76.88 75 GLU A CA 1
ATOM 553 C C . GLU A 1 75 ? 23.753 -1.080 -33.862 1.00 76.88 75 GLU A C 1
ATOM 555 O O . GLU A 1 75 ? 24.248 -0.307 -33.046 1.00 76.88 75 GLU A O 1
ATOM 560 N N . VAL A 1 76 ? 22.964 -0.643 -34.839 1.00 79.56 76 VAL A N 1
ATOM 561 C CA . VAL A 1 76 ? 22.630 0.771 -35.063 1.00 79.56 76 VAL A CA 1
ATOM 562 C C . VAL A 1 76 ? 21.402 1.171 -34.252 1.00 79.56 76 VAL A C 1
ATOM 564 O O . VAL A 1 76 ? 21.314 2.285 -33.739 1.00 79.56 76 VAL A O 1
ATOM 567 N N . LYS A 1 77 ? 20.424 0.267 -34.155 1.00 80.94 77 LYS A N 1
ATOM 568 C CA . LYS A 1 77 ? 19.153 0.495 -33.468 1.00 80.94 77 LYS A CA 1
ATOM 569 C C . LYS A 1 77 ? 18.550 -0.833 -33.031 1.00 80.94 77 LYS A C 1
ATOM 571 O O . LYS A 1 77 ? 18.685 -1.831 -33.730 1.00 80.94 77 LYS A O 1
ATOM 576 N N . LEU A 1 78 ? 17.825 -0.816 -31.918 1.00 82.38 78 LEU A N 1
ATOM 577 C CA . LEU A 1 78 ? 16.959 -1.911 -31.500 1.00 82.38 78 LEU A CA 1
ATOM 578 C C . LEU A 1 78 ? 15.506 -1.556 -31.830 1.00 82.38 78 LEU A C 1
ATOM 580 O O . LEU A 1 78 ? 14.997 -0.509 -31.424 1.00 82.38 78 LEU A O 1
ATOM 584 N N . GLU A 1 79 ? 14.843 -2.407 -32.603 1.00 81.69 79 GLU A N 1
ATOM 585 C CA . GLU A 1 79 ? 13.423 -2.271 -32.910 1.00 81.69 79 GLU A CA 1
ATOM 586 C C . GLU A 1 79 ? 12.600 -3.112 -31.942 1.00 81.69 79 GLU A C 1
ATOM 588 O O . GLU A 1 79 ? 12.808 -4.317 -31.808 1.00 81.69 79 GLU A O 1
ATOM 593 N N . ILE A 1 80 ? 11.650 -2.466 -31.269 1.00 82.75 80 ILE A N 1
ATOM 594 C CA . ILE A 1 80 ? 10.743 -3.120 -30.329 1.00 82.75 80 ILE A CA 1
ATOM 595 C C . ILE A 1 80 ? 9.403 -3.314 -31.046 1.00 82.75 80 ILE A C 1
ATOM 597 O O . ILE A 1 80 ? 8.796 -2.317 -31.454 1.00 82.75 80 ILE A O 1
ATOM 601 N N . PRO A 1 81 ? 8.914 -4.554 -31.213 1.00 83.38 81 PRO A N 1
ATOM 602 C CA . PRO A 1 81 ? 7.609 -4.778 -31.813 1.00 83.38 81 PRO A CA 1
ATOM 603 C C . PRO A 1 81 ? 6.502 -4.175 -30.923 1.00 83.38 81 PRO A C 1
ATOM 605 O O . PRO A 1 81 ? 6.577 -4.285 -29.694 1.00 83.38 81 PRO A O 1
ATOM 608 N N . PRO A 1 82 ? 5.447 -3.556 -31.497 1.00 83.75 82 PRO A N 1
ATOM 609 C CA . PRO A 1 82 ? 4.415 -2.860 -30.718 1.00 83.75 82 PRO A CA 1
ATOM 610 C C . PRO A 1 82 ? 3.717 -3.741 -29.674 1.00 83.75 82 PRO A C 1
ATOM 612 O O . PRO A 1 82 ? 3.376 -3.274 -28.587 1.00 83.75 82 PRO A O 1
ATOM 615 N N . ARG A 1 83 ? 3.545 -5.032 -29.981 1.00 82.94 83 ARG A N 1
ATOM 616 C CA . ARG A 1 83 ? 2.966 -6.023 -29.066 1.00 82.94 83 ARG A CA 1
ATOM 617 C C . ARG A 1 83 ? 3.831 -6.236 -27.822 1.00 82.94 83 ARG A C 1
ATOM 619 O O . ARG A 1 83 ? 3.301 -6.256 -26.714 1.00 82.94 83 ARG A O 1
ATOM 626 N N . GLU A 1 84 ? 5.148 -6.335 -27.991 1.00 81.81 84 GLU A N 1
ATOM 627 C CA . GLU A 1 84 ? 6.083 -6.465 -26.867 1.00 81.81 84 GLU A CA 1
ATOM 628 C C . GLU A 1 84 ? 6.153 -5.184 -26.048 1.00 81.81 84 GLU A C 1
ATOM 630 O O . GLU A 1 84 ? 6.139 -5.241 -24.822 1.00 81.81 84 GLU A O 1
ATOM 635 N N . ALA A 1 85 ? 6.140 -4.021 -26.703 1.00 82.88 85 ALA A N 1
ATOM 636 C CA . ALA A 1 85 ? 6.079 -2.743 -26.002 1.00 82.88 85 ALA A CA 1
ATOM 637 C C . ALA A 1 85 ? 4.816 -2.636 -25.122 1.00 82.88 85 ALA A C 1
ATOM 639 O O . ALA A 1 85 ? 4.895 -2.192 -23.975 1.00 82.88 85 ALA A O 1
ATOM 640 N N . ALA A 1 86 ? 3.660 -3.093 -25.619 1.00 84.44 86 ALA A N 1
ATOM 641 C CA . ALA 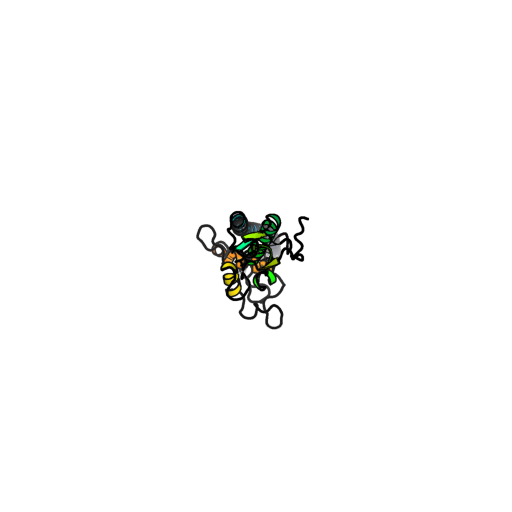A 1 86 ? 2.419 -3.135 -24.847 1.00 84.44 86 ALA A CA 1
ATOM 642 C C . ALA A 1 86 ? 2.487 -4.132 -23.672 1.00 84.44 86 ALA A C 1
ATOM 644 O O . ALA A 1 86 ? 2.065 -3.795 -22.565 1.00 84.44 86 ALA A O 1
ATOM 645 N N . ARG A 1 87 ? 3.061 -5.325 -23.887 1.00 84.88 87 ARG A N 1
ATOM 646 C CA . ARG A 1 87 ? 3.252 -6.358 -22.852 1.00 84.88 87 ARG A CA 1
ATOM 647 C C . ARG A 1 87 ? 4.162 -5.872 -21.722 1.00 84.88 87 ARG A C 1
ATOM 649 O O . ARG A 1 87 ? 3.787 -5.941 -20.556 1.00 84.88 87 ARG A O 1
ATOM 656 N N . VAL A 1 88 ? 5.322 -5.319 -22.071 1.00 84.56 88 VAL A N 1
ATOM 657 C CA . VAL A 1 88 ? 6.293 -4.748 -21.124 1.00 84.56 88 VAL A CA 1
ATOM 658 C C . VAL A 1 88 ? 5.651 -3.631 -20.309 1.00 84.56 88 VAL A C 1
ATOM 660 O O . VAL A 1 88 ? 5.742 -3.636 -19.084 1.00 84.56 88 VAL A O 1
ATOM 663 N N . ARG A 1 89 ? 4.927 -2.714 -20.964 1.00 86.12 89 ARG A N 1
ATOM 664 C CA . ARG A 1 89 ? 4.216 -1.628 -20.280 1.00 86.12 89 ARG A CA 1
ATOM 665 C C . ARG A 1 89 ? 3.186 -2.153 -19.278 1.00 86.12 89 ARG A C 1
ATOM 667 O O . ARG A 1 89 ? 3.090 -1.608 -18.182 1.00 86.12 89 ARG A O 1
ATOM 674 N N . LEU A 1 90 ? 2.429 -3.192 -19.632 1.00 86.12 90 LEU A N 1
ATOM 675 C CA . LEU A 1 90 ? 1.456 -3.811 -18.728 1.00 86.12 90 LEU A CA 1
ATOM 676 C C . LEU A 1 90 ? 2.135 -4.377 -17.472 1.00 86.12 90 LEU A C 1
ATOM 678 O O . LEU A 1 90 ? 1.673 -4.122 -16.361 1.00 86.12 90 LEU A O 1
ATOM 682 N N . ILE A 1 91 ? 3.244 -5.101 -17.645 1.00 85.56 91 ILE A N 1
ATOM 683 C CA . ILE A 1 91 ? 4.009 -5.694 -16.538 1.00 85.56 91 ILE A CA 1
ATOM 684 C C . ILE A 1 91 ? 4.571 -4.600 -15.625 1.00 85.56 91 ILE A C 1
ATOM 686 O O . ILE A 1 91 ? 4.403 -4.676 -14.412 1.00 85.56 91 ILE A O 1
ATOM 690 N N . MET A 1 92 ? 5.158 -3.547 -16.201 1.00 86.44 92 MET A N 1
ATOM 691 C CA . MET A 1 92 ? 5.689 -2.402 -15.451 1.00 86.44 92 MET A CA 1
ATOM 692 C C . MET A 1 92 ? 4.608 -1.700 -14.620 1.00 86.44 92 MET A C 1
ATOM 694 O O . MET A 1 92 ? 4.833 -1.392 -13.453 1.00 86.44 92 MET A O 1
ATOM 698 N N . ILE A 1 93 ? 3.419 -1.456 -15.189 1.00 87.69 93 ILE A N 1
ATOM 699 C CA . ILE A 1 93 ? 2.306 -0.841 -14.444 1.00 87.69 93 ILE A CA 1
ATOM 700 C C . ILE A 1 93 ? 1.891 -1.733 -13.275 1.00 87.69 93 ILE A C 1
ATOM 702 O O . ILE A 1 93 ? 1.658 -1.232 -12.178 1.00 87.69 93 ILE A O 1
ATOM 706 N N . ARG A 1 94 ? 1.820 -3.049 -13.486 1.00 86.62 94 ARG A N 1
ATOM 707 C CA . ARG A 1 94 ? 1.412 -3.985 -12.439 1.00 86.62 94 ARG A CA 1
ATOM 708 C C . ARG A 1 94 ? 2.432 -4.077 -11.307 1.00 86.62 94 ARG A C 1
ATOM 710 O O . ARG A 1 94 ? 2.040 -4.065 -10.142 1.00 86.62 94 ARG A O 1
ATOM 717 N N . ASP A 1 95 ? 3.716 -4.147 -11.644 1.00 87.06 95 ASP A N 1
ATOM 718 C CA . ASP A 1 95 ? 4.793 -4.163 -10.655 1.00 87.06 95 ASP A CA 1
ATOM 719 C C . ASP A 1 95 ? 4.839 -2.835 -9.885 1.00 87.06 95 ASP A C 1
ATOM 721 O O . ASP A 1 95 ? 4.954 -2.822 -8.663 1.00 87.06 95 ASP A O 1
ATOM 725 N N . LEU A 1 96 ? 4.604 -1.703 -10.558 1.00 88.69 96 LEU A N 1
ATOM 726 C CA . LEU A 1 96 ? 4.466 -0.412 -9.882 1.00 88.69 96 LEU A CA 1
ATOM 727 C C . LEU A 1 96 ? 3.273 -0.383 -8.919 1.00 88.69 96 LEU A C 1
ATOM 729 O O . LEU A 1 96 ? 3.424 0.044 -7.779 1.00 88.69 96 LEU A O 1
ATOM 733 N N . MET A 1 97 ? 2.103 -0.865 -9.348 1.00 89.31 97 MET A N 1
ATOM 734 C CA . MET A 1 97 ? 0.924 -0.970 -8.481 1.00 89.31 97 MET A CA 1
ATOM 735 C C . MET A 1 97 ? 1.188 -1.874 -7.275 1.00 89.31 97 MET A C 1
ATOM 737 O O . MET A 1 97 ? 0.655 -1.623 -6.204 1.00 89.31 97 MET A O 1
ATOM 741 N N . ARG A 1 98 ? 2.000 -2.925 -7.434 1.00 88.56 98 ARG A N 1
ATOM 742 C CA . ARG A 1 98 ? 2.416 -3.809 -6.337 1.00 88.56 98 ARG A CA 1
ATOM 743 C C . ARG A 1 98 ? 3.267 -3.087 -5.312 1.00 88.56 98 ARG A C 1
ATOM 745 O O . ARG A 1 98 ? 2.969 -3.157 -4.129 1.00 88.56 98 ARG A O 1
ATOM 752 N N . MET A 1 99 ? 4.269 -2.361 -5.781 1.00 88.56 99 MET A N 1
ATOM 753 C CA . MET A 1 99 ? 5.206 -1.658 -4.915 1.00 88.56 99 MET A CA 1
ATOM 754 C C . MET A 1 99 ? 4.588 -0.451 -4.197 1.00 88.56 99 MET A C 1
ATOM 756 O O . MET A 1 99 ? 5.090 -0.037 -3.158 1.00 88.56 99 MET A O 1
ATOM 760 N N . GLU A 1 100 ? 3.535 0.148 -4.754 1.00 90.88 100 GLU A N 1
ATOM 761 C CA . GLU A 1 100 ? 2.941 1.381 -4.226 1.00 90.88 100 GLU A CA 1
ATOM 762 C C . GLU A 1 100 ? 1.563 1.219 -3.576 1.00 90.88 100 GLU A C 1
ATOM 764 O O . GLU A 1 100 ? 1.145 2.084 -2.810 1.00 90.88 100 GLU A O 1
ATOM 769 N N . MET A 1 101 ? 0.856 0.133 -3.878 1.00 91.50 101 MET A N 1
ATOM 770 C CA . MET A 1 101 ? -0.362 -0.282 -3.187 1.00 91.50 101 MET A CA 1
ATOM 771 C C . MET A 1 101 ? -0.222 -1.753 -2.779 1.00 91.50 101 MET A C 1
ATOM 773 O O . MET A 1 101 ? -0.862 -2.620 -3.384 1.00 91.50 101 MET A O 1
ATOM 777 N N . PRO A 1 102 ? 0.647 -2.055 -1.801 1.00 90.88 102 PRO A N 1
ATOM 778 C CA . PRO A 1 102 ? 0.814 -3.415 -1.314 1.00 90.88 102 PRO A CA 1
ATOM 779 C C . PRO A 1 102 ? -0.483 -3.950 -0.693 1.00 90.88 102 PRO A C 1
ATOM 781 O O . PRO A 1 102 ? -1.240 -3.212 -0.068 1.00 90.88 102 PRO A O 1
ATOM 784 N N . ASP A 1 103 ? -0.726 -5.244 -0.881 1.00 90.38 103 ASP A N 1
ATOM 785 C CA . ASP A 1 103 ? -1.782 -6.008 -0.191 1.00 90.38 103 ASP A CA 1
ATOM 786 C C . ASP A 1 103 ? -1.153 -7.018 0.781 1.00 90.38 103 ASP A C 1
ATOM 788 O O . ASP A 1 103 ? -1.695 -7.329 1.829 1.00 90.38 103 ASP A O 1
ATOM 792 N N . ARG A 1 104 ? 0.049 -7.507 0.467 1.00 87.88 104 ARG A N 1
ATOM 793 C CA . ARG A 1 104 ? 0.744 -8.505 1.283 1.00 87.88 104 ARG A CA 1
ATOM 794 C C . ARG A 1 104 ? 2.133 -8.055 1.662 1.00 87.88 104 ARG A C 1
ATOM 796 O O . ARG A 1 104 ? 2.745 -7.251 0.957 1.00 87.88 104 ARG A O 1
ATOM 803 N N . LYS A 1 105 ? 2.692 -8.694 2.685 1.00 86.12 105 LYS A N 1
ATOM 804 C CA . LYS A 1 105 ? 4.087 -8.506 3.081 1.00 86.12 105 LYS A CA 1
ATOM 805 C C . LYS A 1 105 ? 5.052 -8.673 1.907 1.00 86.12 105 LYS A C 1
ATOM 807 O O . LYS A 1 105 ? 5.918 -7.829 1.674 1.00 86.12 105 LYS A O 1
ATOM 812 N N . VAL A 1 106 ? 4.827 -9.713 1.102 1.00 85.19 106 VAL A N 1
ATOM 813 C CA . VAL A 1 106 ? 5.641 -10.020 -0.085 1.00 85.19 106 VAL A CA 1
ATOM 814 C C . VAL A 1 106 ? 5.640 -8.904 -1.129 1.00 85.19 106 VAL A C 1
ATOM 816 O O . VAL A 1 106 ? 6.582 -8.803 -1.905 1.00 85.19 106 VAL A O 1
ATOM 819 N N . ASP A 1 107 ? 4.627 -8.036 -1.172 1.00 87.19 107 ASP A N 1
ATOM 820 C CA . ASP A 1 107 ? 4.593 -6.913 -2.116 1.00 87.19 107 ASP A CA 1
ATOM 821 C C . ASP A 1 107 ? 5.602 -5.815 -1.765 1.00 87.19 107 ASP A C 1
ATOM 823 O O . ASP A 1 107 ? 6.037 -5.073 -2.647 1.00 87.19 107 ASP A O 1
ATOM 827 N N . VAL A 1 108 ? 5.994 -5.735 -0.492 1.00 87.69 108 VAL A N 1
ATOM 828 C CA . VAL A 1 108 ? 6.943 -4.741 0.014 1.00 87.69 108 VAL A CA 1
ATOM 829 C C . VAL A 1 108 ? 8.350 -5.328 0.145 1.00 87.69 108 VAL A C 1
ATOM 831 O O . VAL A 1 108 ? 9.343 -4.660 -0.178 1.00 87.69 108 VAL A O 1
ATOM 834 N N . THR A 1 109 ? 8.452 -6.578 0.604 1.00 84.19 109 THR A N 1
ATOM 835 C CA . THR A 1 109 ? 9.741 -7.236 0.861 1.00 84.19 109 THR A CA 1
ATOM 836 C C . THR A 1 109 ? 10.425 -7.710 -0.415 1.00 84.19 109 THR A C 1
ATOM 838 O O . THR A 1 109 ? 11.647 -7.608 -0.519 1.00 84.19 109 THR A O 1
ATOM 841 N N . ASP A 1 110 ? 9.673 -8.180 -1.411 1.00 82.69 110 ASP A N 1
ATOM 842 C CA . ASP A 1 110 ? 10.280 -8.680 -2.640 1.00 82.69 110 ASP A CA 1
ATOM 843 C C . ASP A 1 110 ? 10.869 -7.555 -3.481 1.00 82.69 110 ASP A C 1
ATOM 845 O O . ASP A 1 110 ? 10.392 -6.419 -3.517 1.00 82.69 110 ASP A O 1
ATOM 849 N N . ASN A 1 111 ? 11.924 -7.894 -4.212 1.00 84.00 111 ASN A N 1
ATOM 850 C CA . ASN A 1 111 ? 12.498 -6.976 -5.176 1.00 84.00 111 ASN A CA 1
ATOM 851 C C . ASN A 1 111 ? 11.568 -6.770 -6.384 1.00 84.00 111 ASN A C 1
ATOM 853 O O . ASN A 1 111 ? 10.802 -7.674 -6.735 1.00 84.00 111 ASN A O 1
ATOM 857 N N . PRO A 1 112 ? 11.668 -5.600 -7.042 1.00 85.44 112 PRO A N 1
ATOM 858 C CA . PRO A 1 112 ? 10.958 -5.341 -8.288 1.00 85.44 112 PRO A CA 1
ATOM 859 C C . PRO A 1 112 ? 11.255 -6.419 -9.334 1.00 85.44 112 PRO A C 1
ATOM 861 O O . PRO A 1 112 ? 12.362 -6.972 -9.383 1.00 85.44 112 PRO A O 1
ATOM 864 N N . ILE A 1 113 ? 10.278 -6.706 -10.192 1.00 82.44 113 ILE A N 1
ATOM 865 C CA . ILE A 1 113 ? 10.426 -7.761 -11.195 1.00 82.44 113 ILE A CA 1
ATOM 866 C C . ILE A 1 113 ? 11.482 -7.386 -12.242 1.00 82.44 113 ILE A C 1
ATOM 868 O O . ILE A 1 113 ? 11.488 -6.287 -12.787 1.00 82.44 113 ILE A O 1
ATOM 872 N N . SER A 1 114 ? 12.369 -8.318 -12.589 1.00 82.75 114 SER A N 1
ATOM 873 C CA . SER A 1 114 ? 13.288 -8.115 -13.714 1.00 82.75 114 SER A CA 1
ATOM 874 C C . SER A 1 114 ? 12.550 -8.310 -15.038 1.00 82.75 114 SER A C 1
ATOM 876 O O . SER A 1 114 ? 12.112 -9.416 -15.354 1.00 82.75 114 SER A O 1
ATOM 878 N N . ILE A 1 115 ? 12.423 -7.242 -15.825 1.00 80.44 115 ILE A N 1
ATOM 879 C CA . ILE A 1 115 ? 11.663 -7.255 -17.080 1.00 80.44 115 ILE A CA 1
ATOM 880 C C . ILE A 1 115 ? 12.608 -7.408 -18.267 1.00 80.44 115 ILE A C 1
ATOM 882 O O . ILE A 1 115 ? 13.640 -6.744 -18.370 1.00 80.44 115 ILE A O 1
ATOM 886 N N . SER A 1 116 ? 12.214 -8.264 -19.204 1.00 82.56 116 SER A N 1
ATOM 887 C CA . SER A 1 116 ? 12.909 -8.435 -20.475 1.00 82.56 116 SER A CA 1
ATOM 888 C C . SER A 1 116 ? 11.942 -8.286 -21.639 1.00 82.56 116 SER A C 1
ATOM 890 O O . SER A 1 116 ? 10.762 -8.632 -21.536 1.00 82.56 116 SER A O 1
ATOM 892 N N . CYS A 1 117 ? 12.449 -7.760 -22.747 1.00 80.62 117 CYS A N 1
ATOM 893 C CA . CYS A 1 117 ? 11.697 -7.585 -23.976 1.00 80.62 117 CYS A CA 1
ATOM 894 C C . CYS A 1 117 ? 12.414 -8.255 -25.146 1.00 80.62 117 CYS A C 1
ATOM 896 O O . CYS A 1 117 ? 13.637 -8.428 -25.141 1.00 80.62 117 CYS A O 1
ATOM 898 N N . ALA A 1 118 ? 11.631 -8.658 -26.142 1.00 83.19 118 ALA A N 1
ATOM 899 C CA . ALA A 1 118 ? 12.167 -9.109 -27.411 1.00 83.19 118 ALA A CA 1
ATOM 900 C C . ALA A 1 118 ? 12.405 -7.898 -28.313 1.00 83.19 118 ALA A C 1
ATOM 902 O O . ALA A 1 118 ? 11.512 -7.067 -28.495 1.00 83.19 118 ALA A O 1
ATOM 903 N N . VAL A 1 119 ? 13.603 -7.807 -28.878 1.00 84.19 119 VAL A N 1
ATOM 904 C CA . VAL A 1 119 ? 13.986 -6.741 -29.804 1.00 84.19 119 VAL A CA 1
ATOM 905 C C . VAL A 1 119 ? 14.593 -7.321 -31.063 1.00 84.19 119 VAL A C 1
ATOM 907 O O . VAL A 1 119 ? 15.239 -8.364 -31.032 1.00 84.19 119 VAL A O 1
ATOM 910 N N . HIS A 1 120 ? 14.409 -6.627 -32.176 1.00 85.62 120 HIS A N 1
ATOM 911 C CA . HIS A 1 120 ? 15.089 -6.939 -33.420 1.00 85.62 120 HIS A CA 1
ATOM 912 C C . HIS A 1 120 ? 16.217 -5.935 -33.632 1.00 85.62 120 HIS A C 1
ATOM 914 O O . HIS A 1 120 ? 15.944 -4.754 -33.872 1.00 85.62 120 HIS A O 1
ATOM 920 N N . PRO A 1 121 ? 17.483 -6.360 -33.521 1.00 85.44 121 PRO A N 1
ATOM 921 C CA . PRO A 1 121 ? 18.595 -5.472 -33.789 1.00 85.44 121 PRO A CA 1
ATOM 922 C C . PRO A 1 121 ? 18.682 -5.163 -35.284 1.00 85.44 121 PRO A C 1
ATOM 924 O O . PRO A 1 121 ? 18.542 -6.034 -36.145 1.00 85.44 121 PRO A O 1
ATOM 927 N N . VAL A 1 122 ? 18.923 -3.894 -35.589 1.00 85.88 122 VAL A N 1
ATOM 928 C CA . VAL A 1 122 ? 19.255 -3.402 -36.922 1.00 85.88 122 VAL A CA 1
ATOM 929 C C . VAL A 1 122 ? 20.758 -3.211 -36.969 1.00 85.88 122 VAL A C 1
ATOM 931 O O . VAL A 1 122 ? 21.314 -2.414 -36.215 1.00 85.88 122 VAL A O 1
ATOM 934 N N . ILE A 1 123 ? 21.417 -3.946 -37.855 1.00 86.31 123 ILE A N 1
ATOM 935 C CA . ILE A 1 123 ? 22.871 -3.953 -37.998 1.00 86.31 123 ILE A CA 1
ATOM 936 C C . ILE A 1 123 ? 23.239 -3.287 -39.316 1.00 86.31 123 ILE A C 1
ATOM 938 O O . ILE A 1 123 ? 22.532 -3.415 -40.318 1.00 86.31 123 ILE A O 1
ATOM 942 N N . TYR A 1 124 ? 24.357 -2.568 -39.309 1.00 84.94 124 TYR A N 1
ATOM 943 C CA . TYR A 1 124 ? 24.984 -2.083 -40.528 1.00 84.94 124 TYR A CA 1
ATOM 944 C C . TYR A 1 124 ? 25.898 -3.171 -41.107 1.00 84.94 124 TYR A C 1
ATOM 946 O O . TYR A 1 124 ? 26.877 -3.571 -40.476 1.00 84.94 124 TYR A O 1
ATOM 954 N N . ASP A 1 125 ? 25.571 -3.657 -42.304 1.00 82.94 125 ASP A N 1
ATOM 955 C CA . ASP A 1 125 ? 26.401 -4.607 -43.042 1.00 82.94 125 ASP A CA 1
ATOM 956 C C . ASP A 1 125 ? 27.416 -3.840 -43.899 1.00 82.94 125 ASP A C 1
ATOM 958 O O . ASP A 1 125 ? 27.066 -3.227 -44.911 1.00 82.94 125 ASP A O 1
ATOM 962 N N . SER A 1 126 ? 28.688 -3.885 -43.500 1.00 81.94 126 SER A N 1
ATOM 963 C CA . SER A 1 126 ? 29.781 -3.204 -44.197 1.00 81.94 126 SER A CA 1
ATOM 964 C C . SER A 1 126 ? 30.118 -3.816 -45.559 1.00 81.94 126 SER A C 1
ATOM 966 O O . SER A 1 126 ? 30.714 -3.129 -46.387 1.00 81.94 126 SER A O 1
ATOM 968 N N . ALA A 1 127 ? 29.724 -5.066 -45.826 1.00 84.50 127 ALA A N 1
ATOM 969 C CA . ALA A 1 127 ? 29.964 -5.721 -47.110 1.00 84.50 127 ALA A CA 1
ATOM 970 C C . ALA A 1 127 ? 28.946 -5.297 -48.176 1.00 84.50 127 ALA A C 1
ATOM 972 O O . ALA A 1 127 ? 29.273 -5.242 -49.360 1.00 84.50 127 ALA A O 1
ATOM 973 N N . THR A 1 128 ? 27.714 -4.986 -47.764 1.00 82.69 128 THR A N 1
ATOM 974 C CA . THR A 1 128 ? 26.635 -4.575 -48.678 1.00 82.69 128 THR A CA 1
ATOM 975 C C . THR A 1 128 ? 26.243 -3.105 -48.557 1.00 82.69 128 THR A C 1
ATOM 977 O O . THR A 1 128 ? 25.447 -2.630 -49.364 1.00 82.69 128 THR A O 1
ATOM 980 N N . ASN A 1 129 ? 26.839 -2.371 -47.611 1.00 83.75 129 ASN A N 1
ATOM 981 C CA . ASN A 1 129 ? 26.551 -0.966 -47.312 1.00 83.75 129 ASN A CA 1
ATOM 982 C C . ASN A 1 129 ? 25.046 -0.722 -47.080 1.00 83.75 129 ASN A C 1
ATOM 984 O O . ASN A 1 129 ? 24.449 0.226 -47.591 1.00 83.75 129 ASN A O 1
ATOM 988 N N . GLN A 1 130 ? 24.414 -1.648 -46.357 1.00 84.69 130 GLN A N 1
ATOM 989 C CA . GLN A 1 130 ? 22.975 -1.675 -46.112 1.00 84.69 130 GLN A CA 1
ATOM 990 C C . GLN A 1 130 ? 22.685 -1.877 -44.627 1.00 84.69 130 GLN A C 1
ATOM 992 O O . GLN A 1 130 ? 23.352 -2.650 -43.939 1.00 84.69 130 GLN A O 1
ATOM 997 N N . TYR A 1 131 ? 21.633 -1.219 -44.146 1.00 85.31 131 TYR A N 1
ATOM 998 C CA . TYR A 1 131 ? 21.053 -1.500 -42.838 1.00 85.31 131 TYR A CA 1
ATOM 999 C C . TYR A 1 131 ? 20.108 -2.693 -42.958 1.00 85.31 131 TYR A C 1
ATOM 1001 O O . TYR A 1 131 ? 19.209 -2.694 -43.800 1.00 85.31 131 TYR A O 1
ATOM 1009 N N . ARG A 1 132 ? 20.309 -3.713 -42.124 1.00 83.44 132 ARG A N 1
ATOM 1010 C CA . ARG A 1 132 ? 19.491 -4.928 -42.112 1.00 83.44 132 ARG A CA 1
ATOM 1011 C C . ARG A 1 132 ? 18.960 -5.186 -40.717 1.00 83.44 132 ARG A C 1
ATOM 1013 O O . ARG A 1 132 ? 19.721 -5.251 -39.755 1.00 83.44 132 ARG A O 1
ATOM 1020 N N . ARG A 1 133 ? 17.648 -5.372 -40.622 1.00 83.50 133 ARG A N 1
ATOM 1021 C CA . ARG A 1 133 ? 16.998 -5.910 -39.429 1.00 83.50 133 ARG A CA 1
ATOM 1022 C C . ARG A 1 133 ? 17.309 -7.403 -39.331 1.00 83.50 133 ARG A C 1
ATOM 1024 O O . ARG A 1 133 ? 17.123 -8.128 -40.308 1.00 83.50 133 ARG A O 1
ATOM 1031 N N . GLN A 1 134 ? 17.754 -7.878 -38.174 1.00 80.50 134 GLN A N 1
ATOM 1032 C CA . GLN A 1 134 ? 17.891 -9.314 -37.944 1.00 80.50 134 GLN A CA 1
ATOM 1033 C C . GLN A 1 134 ? 16.513 -9.988 -37.860 1.00 80.50 134 GLN A C 1
ATOM 1035 O O . GLN A 1 134 ? 15.587 -9.485 -37.219 1.00 80.50 134 GLN A O 1
ATOM 1040 N N . ALA A 1 135 ? 16.385 -11.149 -38.510 1.00 73.69 135 ALA A N 1
ATOM 1041 C CA . ALA A 1 135 ? 15.155 -11.938 -38.495 1.00 73.69 135 ALA A CA 1
ATOM 1042 C C . ALA A 1 135 ? 14.855 -12.505 -37.097 1.00 73.69 135 ALA A C 1
ATOM 1044 O O . ALA A 1 135 ? 13.715 -12.453 -36.647 1.00 73.69 135 ALA A O 1
ATOM 1045 N N . ALA A 1 136 ? 15.881 -12.975 -36.382 1.00 79.12 136 ALA A N 1
ATOM 1046 C CA . ALA A 1 136 ? 15.735 -13.487 -35.024 1.00 79.12 136 ALA A CA 1
ATOM 1047 C C . ALA A 1 136 ? 15.595 -12.346 -34.005 1.00 79.12 136 ALA A C 1
ATOM 1049 O O . ALA A 1 136 ? 16.365 -11.384 -34.029 1.00 79.12 136 ALA A O 1
ATOM 1050 N N . ALA A 1 137 ? 14.625 -12.470 -33.098 1.00 78.19 137 ALA A N 1
ATOM 1051 C CA . ALA A 1 137 ? 14.496 -11.571 -31.961 1.00 78.19 137 ALA A CA 1
ATOM 1052 C C . ALA A 1 137 ? 15.523 -11.923 -30.873 1.00 78.19 137 ALA A C 1
ATOM 1054 O O . ALA A 1 137 ? 15.734 -13.093 -30.550 1.00 78.19 137 ALA A O 1
ATOM 1055 N N . VAL A 1 138 ? 16.124 -10.901 -30.273 1.00 79.88 138 VAL A N 1
ATOM 1056 C CA . VAL A 1 138 ? 17.073 -11.011 -29.162 1.00 79.88 138 VAL A CA 1
ATOM 1057 C C . VAL A 1 138 ? 16.378 -10.593 -27.868 1.00 79.88 138 VAL A C 1
ATOM 1059 O O . VAL A 1 138 ? 15.614 -9.627 -27.840 1.00 79.88 138 VAL A O 1
ATOM 1062 N N . LYS A 1 139 ? 16.636 -11.320 -26.777 1.00 82.25 139 LYS A N 1
ATOM 1063 C CA . LYS A 1 139 ? 16.176 -10.952 -25.433 1.00 82.25 139 LYS A CA 1
ATOM 1064 C C . LYS A 1 139 ? 17.069 -9.853 -24.872 1.00 82.25 139 LYS A C 1
ATOM 1066 O O . LYS A 1 139 ? 18.263 -10.079 -24.702 1.00 82.25 139 LYS A O 1
ATOM 1071 N N . THR A 1 140 ? 16.496 -8.706 -24.526 1.00 80.00 140 THR A N 1
ATOM 1072 C CA . THR A 1 140 ? 17.217 -7.628 -23.837 1.00 80.00 140 THR A CA 1
ATOM 1073 C C . THR A 1 140 ? 16.508 -7.224 -22.548 1.00 80.00 140 THR A C 1
ATOM 1075 O O . THR A 1 140 ? 15.291 -7.376 -22.415 1.00 80.00 140 THR A O 1
ATOM 1078 N N . GLY A 1 141 ? 17.280 -6.762 -21.566 1.00 79.62 141 GLY A N 1
ATOM 1079 C CA . GLY A 1 141 ? 16.746 -6.242 -20.311 1.00 79.62 141 GLY A CA 1
ATOM 1080 C C . GLY A 1 141 ? 16.139 -4.860 -20.521 1.00 79.62 141 GLY A C 1
ATOM 1081 O O . GLY A 1 141 ? 16.710 -4.019 -21.215 1.00 79.62 141 GLY A O 1
ATOM 1082 N N . VAL A 1 142 ? 14.985 -4.614 -19.914 1.00 79.06 142 VAL A N 1
ATOM 1083 C CA . VAL A 1 142 ? 14.408 -3.269 -19.849 1.00 79.06 142 VAL A CA 1
ATOM 1084 C C . VAL A 1 142 ? 14.982 -2.580 -18.620 1.00 79.06 142 VAL A C 1
ATOM 1086 O O . VAL A 1 142 ? 15.051 -3.185 -17.551 1.00 79.06 142 VAL A O 1
ATOM 1089 N N . SER A 1 143 ? 15.386 -1.314 -18.758 1.00 81.00 143 SER A N 1
ATOM 1090 C CA . SER A 1 143 ? 15.750 -0.499 -17.596 1.00 81.00 143 SER A CA 1
ATOM 1091 C C . SER A 1 143 ? 14.493 -0.245 -16.766 1.00 81.00 143 SER A C 1
ATOM 1093 O O . SER A 1 143 ? 13.690 0.634 -17.078 1.00 81.00 143 SER A O 1
ATOM 1095 N N . TRP A 1 144 ? 14.305 -1.094 -15.764 1.00 84.94 144 TRP A N 1
ATOM 1096 C CA . TRP A 1 144 ? 13.269 -1.041 -14.744 1.00 84.94 144 TRP A CA 1
ATOM 1097 C C . TRP A 1 144 ? 13.949 -1.051 -13.372 1.00 84.94 144 TRP A C 1
ATOM 1099 O O . TRP A 1 144 ? 15.172 -1.170 -13.275 1.00 84.94 144 TRP A O 1
ATOM 1109 N N . PHE A 1 145 ? 13.184 -0.905 -12.297 1.00 84.19 145 PHE A N 1
ATOM 1110 C CA . PHE A 1 145 ? 13.714 -1.134 -10.958 1.00 84.19 145 PHE A CA 1
ATOM 1111 C C . PHE A 1 145 ? 14.235 -2.580 -10.860 1.00 84.19 145 PHE A C 1
ATOM 1113 O O . PHE A 1 145 ? 13.627 -3.497 -11.407 1.00 84.19 145 PHE A O 1
ATOM 1120 N N . THR A 1 146 ? 15.388 -2.791 -10.225 1.00 69.75 146 THR A N 1
ATOM 1121 C CA . THR A 1 146 ? 16.081 -4.100 -10.232 1.00 69.75 146 THR A CA 1
ATOM 1122 C C . THR A 1 146 ? 16.544 -4.572 -8.851 1.00 69.75 146 THR A C 1
ATOM 1124 O O . THR A 1 146 ? 17.068 -5.677 -8.730 1.00 69.75 146 THR A O 1
ATOM 1127 N N . GLY A 1 147 ? 16.316 -3.777 -7.797 1.00 70.62 147 GLY A N 1
ATOM 1128 C CA . GLY A 1 147 ? 16.683 -4.094 -6.412 1.00 70.62 147 GLY A CA 1
ATOM 1129 C C . GLY A 1 147 ? 17.760 -3.169 -5.828 1.00 70.62 147 GLY A C 1
ATOM 1130 O O . GLY A 1 147 ? 18.303 -2.294 -6.506 1.00 70.62 147 GLY A O 1
ATOM 1131 N N . GLY A 1 148 ? 18.052 -3.339 -4.534 1.00 73.12 148 GLY A N 1
ATOM 1132 C CA . GLY A 1 148 ? 18.977 -2.473 -3.790 1.00 73.12 148 GLY A CA 1
ATOM 1133 C C . GLY A 1 148 ? 18.475 -1.027 -3.697 1.00 73.12 148 GLY A C 1
ATOM 1134 O O . GLY A 1 148 ? 17.310 -0.794 -3.387 1.00 73.12 148 GLY A O 1
ATOM 1135 N N . ASN A 1 149 ? 19.340 -0.056 -4.012 1.00 72.44 149 ASN A N 1
ATOM 1136 C CA . ASN A 1 149 ? 18.995 1.375 -4.001 1.00 72.44 149 ASN A CA 1
ATOM 1137 C C . ASN A 1 149 ? 18.150 1.810 -5.217 1.00 72.44 149 ASN A C 1
ATOM 1139 O O . ASN A 1 149 ? 17.723 2.959 -5.286 1.00 72.44 149 ASN A O 1
ATOM 1143 N N . ASN A 1 150 ? 17.933 0.919 -6.194 1.00 81.06 150 ASN A N 1
ATOM 1144 C CA . ASN A 1 150 ? 17.175 1.198 -7.412 1.00 81.06 150 ASN A CA 1
ATOM 1145 C C . ASN A 1 150 ? 15.734 0.676 -7.290 1.00 81.06 150 ASN A C 1
ATOM 1147 O O . ASN A 1 150 ? 15.347 -0.286 -7.959 1.00 81.06 150 ASN A O 1
ATOM 1151 N N . VAL A 1 151 ? 14.957 1.305 -6.403 1.00 85.75 151 VAL A N 1
ATOM 1152 C CA . VAL A 1 151 ? 13.532 1.027 -6.155 1.00 85.75 151 VAL A CA 1
ATOM 1153 C C . VAL 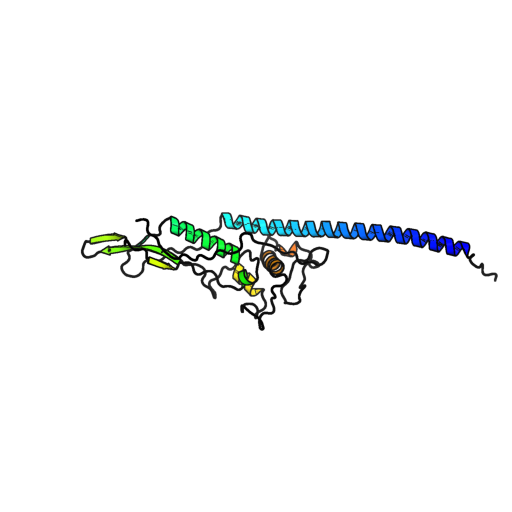A 1 151 ? 12.711 2.323 -6.172 1.00 85.75 151 VAL A C 1
ATOM 1155 O O . VAL A 1 151 ? 13.279 3.402 -5.984 1.00 85.75 151 VAL A O 1
ATOM 1158 N N . PRO A 1 152 ? 11.382 2.266 -6.385 1.00 88.00 152 PRO A N 1
ATOM 1159 C CA . PRO A 1 152 ? 10.539 3.451 -6.276 1.00 88.00 152 PRO A CA 1
ATOM 1160 C C . PRO A 1 152 ? 10.665 4.104 -4.896 1.00 88.00 152 PRO A C 1
ATOM 1162 O O . PRO A 1 152 ? 10.685 3.412 -3.880 1.00 88.00 152 PRO A O 1
ATOM 1165 N N . ALA A 1 153 ? 10.662 5.439 -4.850 1.00 88.44 153 ALA A N 1
ATOM 1166 C CA . ALA A 1 153 ? 10.750 6.193 -3.595 1.00 88.44 153 ALA A CA 1
ATOM 1167 C C . ALA A 1 153 ? 9.647 5.807 -2.592 1.00 88.44 153 ALA A C 1
ATOM 1169 O O . ALA A 1 153 ? 9.891 5.754 -1.392 1.00 88.44 153 ALA A O 1
ATOM 1170 N N . GLN A 1 154 ? 8.451 5.487 -3.093 1.00 90.38 154 GLN A N 1
ATOM 1171 C CA . GLN A 1 154 ? 7.334 5.023 -2.274 1.00 90.38 154 GLN A CA 1
ATOM 1172 C C . GLN A 1 154 ? 7.634 3.671 -1.605 1.00 90.38 154 GLN A C 1
ATOM 1174 O O . GLN A 1 154 ? 7.402 3.517 -0.411 1.00 90.38 154 GLN A O 1
ATOM 1179 N N . LEU A 1 155 ? 8.208 2.720 -2.352 1.00 89.50 155 LEU A N 1
ATOM 1180 C CA . LEU A 1 155 ? 8.603 1.420 -1.812 1.00 89.50 155 LEU A CA 1
ATOM 1181 C C . LEU A 1 155 ? 9.728 1.567 -0.788 1.00 89.50 155 LEU A C 1
ATOM 1183 O O . LEU A 1 155 ? 9.677 0.944 0.266 1.00 89.50 155 LEU A O 1
ATOM 1187 N N . ALA A 1 156 ? 10.724 2.410 -1.074 1.00 89.38 156 ALA A N 1
ATOM 1188 C CA . ALA A 1 156 ? 11.783 2.723 -0.116 1.00 89.38 156 ALA A CA 1
ATOM 1189 C C . ALA A 1 156 ? 11.196 3.280 1.192 1.00 89.38 156 ALA A C 1
ATOM 1191 O O . ALA A 1 156 ? 11.511 2.782 2.266 1.00 89.38 156 ALA A O 1
ATOM 1192 N N . ALA A 1 157 ? 10.245 4.213 1.094 1.00 90.62 157 ALA A N 1
ATOM 1193 C CA . ALA A 1 157 ? 9.557 4.767 2.254 1.00 90.62 157 ALA A CA 1
ATOM 1194 C C . ALA A 1 157 ? 8.786 3.703 3.061 1.00 90.62 157 ALA A C 1
ATOM 1196 O O . ALA A 1 157 ? 8.723 3.802 4.287 1.00 90.62 157 ALA A O 1
ATOM 1197 N N . TYR A 1 158 ? 8.204 2.689 2.413 1.00 91.12 158 TYR A N 1
ATOM 1198 C CA . TYR A 1 158 ? 7.606 1.551 3.120 1.00 91.12 158 TYR A CA 1
ATOM 1199 C C . TYR A 1 158 ? 8.654 0.726 3.857 1.00 91.12 158 TYR A C 1
ATOM 1201 O O . TYR A 1 158 ? 8.494 0.454 5.042 1.00 91.12 158 TYR A O 1
ATOM 1209 N N . ARG A 1 159 ? 9.753 0.391 3.181 1.00 88.00 159 ARG A N 1
ATOM 1210 C CA . ARG A 1 159 ? 10.857 -0.396 3.744 1.00 88.00 159 ARG A CA 1
ATOM 1211 C C . ARG A 1 159 ? 11.528 0.281 4.936 1.00 88.00 159 ARG A C 1
ATOM 1213 O O . ARG A 1 159 ? 11.894 -0.413 5.873 1.00 88.00 159 ARG A O 1
ATOM 1220 N N . ASP A 1 160 ? 11.601 1.610 4.948 1.00 87.88 160 ASP A N 1
ATOM 1221 C CA . ASP A 1 160 ? 12.130 2.385 6.080 1.00 87.88 160 ASP A CA 1
ATOM 1222 C C . ASP A 1 160 ? 11.228 2.341 7.329 1.00 87.88 160 ASP A C 1
ATOM 1224 O O . ASP A 1 160 ? 11.678 2.659 8.429 1.00 87.88 160 ASP A O 1
ATOM 1228 N N . ARG A 1 161 ? 9.944 1.991 7.167 1.00 87.19 161 ARG A N 1
ATOM 1229 C CA . ARG A 1 161 ? 8.953 1.889 8.256 1.00 87.19 161 ARG A CA 1
ATOM 1230 C C . ARG A 1 161 ? 8.775 0.465 8.775 1.00 87.19 161 ARG A C 1
ATOM 1232 O O . ARG A 1 161 ? 8.144 0.284 9.809 1.00 87.19 161 ARG A O 1
ATOM 1239 N N . ILE A 1 162 ? 9.309 -0.517 8.059 1.00 85.81 162 ILE A N 1
ATOM 1240 C CA . ILE A 1 162 ? 9.302 -1.924 8.451 1.00 85.81 162 ILE A CA 1
ATOM 1241 C C . ILE A 1 162 ? 10.450 -2.158 9.447 1.00 85.81 162 ILE A C 1
ATOM 1243 O O . ILE A 1 162 ? 11.512 -1.538 9.309 1.00 85.81 162 ILE A O 1
ATOM 1247 N N . PRO A 1 163 ? 10.297 -3.039 10.451 1.00 79.00 163 PRO A N 1
ATOM 1248 C CA . PRO A 1 163 ? 11.384 -3.317 11.375 1.00 79.00 163 PRO A CA 1
ATOM 1249 C C . PRO A 1 163 ? 12.638 -3.859 10.643 1.00 79.00 163 PRO A C 1
ATOM 1251 O O . PRO A 1 163 ? 12.523 -4.629 9.689 1.00 79.00 163 PRO A O 1
ATOM 1254 N N . PRO A 1 164 ? 13.869 -3.524 11.082 1.00 67.06 164 PRO A N 1
ATOM 1255 C CA . PRO A 1 164 ? 15.106 -3.775 10.321 1.00 67.06 164 PRO A CA 1
ATOM 1256 C C . PRO A 1 164 ? 15.407 -5.239 9.950 1.00 67.06 164 PRO A C 1
ATOM 1258 O O . PRO A 1 164 ? 16.225 -5.488 9.068 1.00 67.06 164 PRO A O 1
ATOM 1261 N N . ASN A 1 165 ? 14.764 -6.206 10.612 1.00 66.44 165 ASN A N 1
ATOM 1262 C CA . ASN A 1 165 ? 14.963 -7.638 10.376 1.00 66.44 165 ASN A CA 1
ATOM 1263 C C . ASN A 1 165 ? 13.860 -8.271 9.502 1.00 66.44 165 ASN A C 1
ATOM 1265 O O . ASN A 1 165 ? 13.952 -9.450 9.166 1.00 66.44 165 ASN A O 1
ATOM 1269 N N . ASP A 1 166 ? 12.851 -7.490 9.105 1.00 68.88 166 ASP A N 1
ATOM 1270 C CA . ASP A 1 166 ? 11.667 -7.938 8.359 1.00 68.88 166 ASP A CA 1
ATOM 1271 C C . ASP A 1 166 ? 11.777 -7.783 6.840 1.00 68.88 166 ASP A C 1
ATOM 1273 O O . ASP A 1 166 ? 10.922 -8.257 6.095 1.00 68.88 166 ASP A O 1
ATOM 1277 N N . LEU A 1 167 ? 12.873 -7.187 6.360 1.00 62.81 167 LEU A N 1
ATOM 1278 C CA . LEU A 1 167 ? 13.259 -7.223 4.944 1.00 62.81 167 LEU A CA 1
ATOM 1279 C C . LEU A 1 167 ? 13.817 -8.593 4.515 1.00 62.81 167 LEU A C 1
ATOM 1281 O O . LEU A 1 167 ? 13.983 -8.839 3.321 1.00 62.81 167 LEU A O 1
ATOM 1285 N N . ALA A 1 168 ? 14.118 -9.481 5.469 1.00 59.72 168 ALA A N 1
ATOM 1286 C CA . ALA A 1 168 ? 14.466 -10.871 5.203 1.00 59.72 168 ALA A CA 1
ATOM 1287 C C . ALA A 1 168 ? 13.179 -11.701 5.075 1.00 59.72 168 ALA A C 1
ATOM 1289 O O . ALA A 1 168 ? 12.306 -11.643 5.936 1.00 59.72 168 ALA A O 1
ATOM 1290 N N . SER A 1 169 ? 13.058 -12.476 3.998 1.00 57.84 169 SER A N 1
ATOM 1291 C CA . SER A 1 169 ? 11.793 -13.074 3.563 1.00 57.84 169 SER A CA 1
ATOM 1292 C C . SER A 1 169 ? 11.194 -14.151 4.479 1.00 57.84 169 SER A C 1
ATOM 1294 O O . SER A 1 169 ? 10.063 -14.535 4.212 1.00 57.84 169 SER A O 1
ATOM 1296 N N . ASP A 1 170 ? 11.857 -14.615 5.551 1.00 56.78 170 ASP A N 1
ATOM 1297 C CA . ASP A 1 170 ? 11.301 -15.668 6.421 1.00 56.78 170 ASP A CA 1
ATOM 1298 C C . ASP A 1 170 ? 11.764 -15.617 7.904 1.00 56.78 170 ASP A C 1
ATOM 1300 O O . ASP A 1 170 ? 12.858 -15.123 8.213 1.00 56.78 170 ASP A O 1
ATOM 1304 N N . PRO A 1 171 ? 10.956 -16.158 8.847 1.00 55.03 171 PRO A N 1
ATOM 1305 C CA . PRO A 1 171 ? 11.342 -16.394 10.246 1.00 55.03 171 PRO A CA 1
ATOM 1306 C C . PRO A 1 171 ? 12.615 -17.259 10.364 1.00 55.03 171 PRO A C 1
ATOM 1308 O O . PRO A 1 171 ? 12.868 -18.094 9.494 1.00 55.03 171 PRO A O 1
ATOM 1311 N N . PRO A 1 172 ? 13.422 -17.130 11.440 1.00 58.94 172 PRO A N 1
ATOM 1312 C CA . PRO A 1 172 ? 13.080 -16.570 12.754 1.00 58.94 172 PRO A CA 1
ATOM 1313 C C . PRO A 1 172 ? 13.439 -15.087 12.945 1.00 58.94 172 PRO A C 1
ATOM 1315 O O . PRO A 1 172 ? 13.286 -14.565 14.045 1.00 58.94 172 PRO A O 1
ATOM 1318 N N . PHE A 1 173 ? 13.972 -14.421 11.919 1.00 61.75 173 PHE A N 1
ATOM 1319 C CA . PHE A 1 173 ? 14.450 -13.038 12.042 1.00 61.75 173 PHE A CA 1
ATOM 1320 C C . PHE A 1 173 ? 13.366 -12.007 11.750 1.00 61.75 173 PHE A C 1
ATOM 1322 O O . PHE A 1 173 ? 13.414 -10.905 12.294 1.00 61.75 173 PHE A O 1
ATOM 1329 N N . SER A 1 174 ? 12.387 -12.399 10.941 1.00 72.88 174 SER A N 1
ATOM 1330 C CA . SER A 1 174 ? 11.234 -11.580 10.645 1.00 72.88 174 SER A CA 1
ATOM 1331 C C . SER A 1 174 ? 10.201 -11.667 11.777 1.00 72.88 174 SER A C 1
ATOM 1333 O O . SER A 1 174 ? 9.743 -12.762 12.107 1.00 72.88 174 SER A O 1
ATOM 1335 N N . LYS A 1 175 ? 9.884 -10.521 12.385 1.00 79.31 175 LYS A N 1
ATOM 1336 C CA . LYS A 1 175 ? 8.782 -10.340 13.328 1.00 79.31 175 LYS A CA 1
ATOM 1337 C C . LYS A 1 175 ? 7.452 -10.177 12.606 1.00 79.31 175 LYS A C 1
ATOM 1339 O O . LYS A 1 175 ? 6.505 -10.801 13.054 1.00 79.31 175 LYS A O 1
ATOM 1344 N N . TRP A 1 176 ? 7.435 -9.458 11.480 1.00 85.94 176 TRP A N 1
ATOM 1345 C CA . TRP A 1 176 ? 6.252 -9.194 10.666 1.00 85.94 176 TRP A CA 1
ATOM 1346 C C . TRP A 1 176 ? 5.560 -10.504 10.273 1.00 85.94 176 TRP A C 1
ATOM 1348 O O . TRP A 1 176 ? 6.114 -11.298 9.491 1.00 85.94 176 TRP A O 1
ATOM 1358 N N . THR A 1 177 ? 4.382 -10.763 10.833 1.00 85.19 177 THR A N 1
ATOM 1359 C CA . THR A 1 177 ? 3.663 -12.015 10.631 1.00 85.19 177 THR A CA 1
ATOM 1360 C C . THR A 1 177 ? 2.857 -11.997 9.325 1.00 85.19 177 THR A C 1
ATOM 1362 O O . THR A 1 177 ? 2.967 -11.100 8.494 1.00 85.19 177 THR A O 1
ATOM 1365 N N . ARG A 1 178 ? 2.138 -13.091 9.044 1.00 85.56 178 ARG A N 1
ATOM 1366 C CA . ARG A 1 178 ? 1.150 -13.135 7.947 1.00 85.56 178 ARG A CA 1
ATOM 1367 C C . ARG A 1 178 ? -0.267 -12.895 8.459 1.00 85.56 178 ARG A C 1
ATOM 1369 O O . ARG A 1 178 ? -1.198 -12.834 7.655 1.00 85.56 178 ARG A O 1
ATOM 1376 N N . GLU A 1 179 ? -0.446 -12.865 9.776 1.00 87.56 179 GLU A N 1
ATOM 1377 C CA . GLU A 1 179 ? -1.716 -12.491 10.372 1.00 87.56 179 GLU A CA 1
ATOM 1378 C C . GLU A 1 179 ? -1.879 -10.989 10.126 1.00 87.56 179 GLU A C 1
ATOM 1380 O O . GLU A 1 179 ? -0.930 -10.244 10.265 1.00 87.56 179 GLU A O 1
ATOM 1385 N N . TRP A 1 180 ? -3.030 -10.559 9.611 1.00 91.38 180 TRP A N 1
ATOM 1386 C CA . TRP A 1 180 ? -3.304 -9.138 9.340 1.00 91.38 180 TRP A CA 1
ATOM 1387 C C . TRP A 1 180 ? -2.381 -8.402 8.339 1.00 91.38 180 TRP A C 1
ATOM 1389 O O . TRP A 1 180 ? -2.569 -7.200 8.159 1.00 91.38 180 TRP A O 1
ATOM 1399 N N . GLU A 1 181 ? -1.562 -9.111 7.539 1.00 89.88 181 GLU A N 1
ATOM 1400 C CA . GLU A 1 181 ? -0.631 -8.508 6.547 1.00 89.88 181 GLU A CA 1
ATOM 1401 C C . GLU A 1 181 ? -1.257 -7.440 5.632 1.00 89.88 181 GLU A C 1
ATOM 1403 O O . GLU A 1 181 ? -0.635 -6.434 5.285 1.00 89.88 181 GLU A O 1
ATOM 1408 N N . SER A 1 182 ? -2.527 -7.633 5.276 1.00 91.94 182 SER A N 1
ATOM 1409 C CA . SER A 1 182 ? -3.299 -6.696 4.452 1.00 91.94 182 SER A CA 1
ATOM 1410 C C . SER A 1 182 ? -3.727 -5.409 5.162 1.00 91.94 182 SER A C 1
ATOM 1412 O O . SER A 1 182 ? -3.852 -4.361 4.525 1.00 91.94 182 SER A O 1
ATOM 1414 N N . ALA A 1 183 ? -3.957 -5.459 6.474 1.00 94.75 183 ALA A N 1
ATOM 1415 C CA . ALA A 1 183 ? -4.306 -4.295 7.282 1.00 94.75 183 ALA A CA 1
ATOM 1416 C C . ALA A 1 183 ? -3.062 -3.447 7.597 1.00 94.75 183 ALA A C 1
ATOM 1418 O O . ALA A 1 183 ? -3.118 -2.215 7.582 1.00 94.75 183 ALA A O 1
ATOM 1419 N N . GLU A 1 184 ? -1.917 -4.093 7.788 1.00 93.44 184 GLU A N 1
ATOM 1420 C CA . GLU A 1 184 ? -0.622 -3.435 7.980 1.00 93.44 184 GLU A CA 1
ATOM 1421 C C . GLU A 1 184 ? -0.133 -2.782 6.685 1.00 93.44 184 GLU A C 1
ATOM 1423 O O . GLU A 1 184 ? 0.316 -1.632 6.672 1.00 93.44 184 GLU A O 1
ATOM 1428 N N . ALA A 1 185 ? -0.296 -3.471 5.550 1.00 92.19 185 ALA A N 1
ATOM 1429 C CA . ALA A 1 185 ? -0.036 -2.894 4.236 1.00 92.19 185 ALA A CA 1
ATOM 1430 C C . ALA A 1 185 ? -0.911 -1.652 3.983 1.00 92.19 185 ALA A C 1
ATOM 1432 O O . ALA A 1 185 ? -0.426 -0.638 3.467 1.00 92.19 185 ALA A O 1
ATOM 1433 N N . LEU A 1 186 ? -2.177 -1.676 4.413 1.00 94.38 186 LEU A N 1
ATOM 1434 C CA . LEU A 1 186 ? -3.056 -0.509 4.348 1.00 94.38 186 LEU A CA 1
ATOM 1435 C C . LEU A 1 186 ? -2.529 0.655 5.199 1.00 94.38 186 LEU A C 1
ATOM 1437 O O . LEU A 1 186 ? -2.507 1.796 4.729 1.00 94.38 186 LEU A O 1
ATOM 1441 N N . TYR A 1 187 ? -2.058 0.387 6.417 1.00 94.56 187 TYR A N 1
ATOM 1442 C CA . TYR A 1 187 ? -1.436 1.408 7.259 1.00 94.56 187 TYR A CA 1
ATOM 1443 C C . TYR A 1 187 ? -0.199 2.031 6.595 1.00 94.56 187 TYR A C 1
ATOM 1445 O O . TYR A 1 187 ? -0.040 3.257 6.601 1.00 94.56 187 TYR A O 1
ATOM 1453 N N . LEU A 1 188 ? 0.655 1.231 5.949 1.00 93.00 188 LEU A N 1
ATOM 1454 C CA . LEU A 1 188 ? 1.791 1.746 5.176 1.00 93.00 188 LEU A CA 1
ATOM 1455 C C . LEU A 1 188 ? 1.321 2.713 4.077 1.00 93.00 188 LEU A C 1
ATOM 1457 O O . LEU A 1 188 ? 1.838 3.831 3.960 1.00 93.00 188 LEU A O 1
ATOM 1461 N N . ILE A 1 189 ? 0.295 2.341 3.306 1.00 93.56 189 ILE A N 1
ATOM 1462 C CA . ILE A 1 189 ? -0.271 3.202 2.257 1.00 93.56 189 ILE A CA 1
ATOM 1463 C C . ILE A 1 189 ? -0.771 4.524 2.847 1.00 93.56 189 ILE A C 1
ATOM 1465 O O . ILE A 1 189 ? -0.411 5.595 2.351 1.00 93.56 189 ILE A O 1
ATOM 1469 N N . VAL A 1 190 ? -1.563 4.475 3.916 1.00 93.94 190 VAL A N 1
ATOM 1470 C CA . VAL A 1 190 ? -2.168 5.667 4.525 1.00 93.94 190 VAL A CA 1
ATOM 1471 C C . VAL A 1 190 ? -1.114 6.565 5.183 1.00 93.94 190 VAL A C 1
ATOM 1473 O O . VAL A 1 190 ? -1.154 7.782 5.012 1.00 93.94 190 VAL A O 1
ATOM 1476 N N . SER A 1 191 ? -0.118 5.993 5.860 1.00 92.06 191 SER A N 1
ATOM 1477 C CA . SER A 1 191 ? 0.947 6.738 6.557 1.00 92.06 191 SER A CA 1
ATOM 1478 C C . SER A 1 191 ? 1.923 7.476 5.633 1.00 92.06 191 SER A C 1
ATOM 1480 O O . SER A 1 191 ? 2.637 8.380 6.068 1.00 92.06 191 SER A O 1
ATOM 1482 N N . THR A 1 192 ? 1.965 7.114 4.353 1.00 91.00 192 THR A N 1
ATOM 1483 C CA . THR A 1 192 ? 2.830 7.744 3.337 1.00 91.00 192 THR A CA 1
ATOM 1484 C C . THR A 1 192 ? 2.059 8.602 2.339 1.00 91.00 192 THR A C 1
ATOM 1486 O O . THR A 1 192 ? 2.664 9.293 1.516 1.00 91.00 192 THR A O 1
ATOM 1489 N N . THR A 1 193 ? 0.728 8.546 2.366 1.00 91.06 193 THR A N 1
ATOM 1490 C CA . THR A 1 193 ? -0.119 9.281 1.430 1.00 91.06 193 THR A CA 1
ATOM 1491 C C . THR A 1 193 ? -0.517 10.626 2.014 1.00 91.06 193 THR A C 1
ATOM 1493 O O . THR A 1 193 ? -0.785 10.749 3.204 1.00 91.06 193 THR A O 1
ATOM 1496 N N . PHE A 1 194 ? -0.591 11.638 1.153 1.00 88.62 194 PHE A N 1
ATOM 1497 C CA . PHE A 1 194 ? -1.146 12.942 1.486 1.00 88.62 194 PHE A CA 1
ATOM 1498 C C . PHE A 1 194 ? -2.512 13.083 0.826 1.00 88.62 194 PHE A C 1
ATOM 1500 O O . PHE A 1 194 ? -2.654 12.835 -0.373 1.00 88.62 194 PHE A O 1
ATOM 1507 N N . LEU A 1 195 ? -3.501 13.509 1.602 1.00 83.81 195 LEU A N 1
ATOM 1508 C CA . LEU A 1 195 ? -4.835 13.844 1.130 1.00 83.81 195 LEU A CA 1
ATOM 1509 C C . LEU A 1 195 ? -5.064 15.332 1.408 1.00 83.81 195 LEU A C 1
ATOM 1511 O O . LEU A 1 195 ? -4.924 15.788 2.538 1.00 83.81 195 LEU A O 1
ATOM 1515 N N . GLN A 1 196 ? -5.366 16.109 0.364 1.00 83.69 196 GLN A N 1
ATOM 1516 C CA . GLN A 1 196 ? -5.622 17.558 0.470 1.00 83.69 196 GLN A CA 1
ATOM 1517 C C . GLN A 1 196 ? -4.492 18.362 1.156 1.00 83.69 196 GLN A C 1
ATOM 1519 O O . GLN A 1 196 ? -4.740 19.370 1.810 1.00 83.69 196 GLN A O 1
ATOM 1524 N N . GLY A 1 197 ? -3.236 17.932 0.994 1.00 83.81 197 GLY A N 1
ATOM 1525 C CA . GLY A 1 197 ? -2.066 18.616 1.562 1.00 83.81 197 GLY A CA 1
ATOM 1526 C C . GLY A 1 197 ? -1.752 18.266 3.020 1.00 83.81 197 GLY A C 1
ATOM 1527 O O . GLY A 1 197 ? -0.745 18.745 3.533 1.00 83.81 197 GLY A O 1
ATOM 1528 N N . MET A 1 198 ? -2.545 17.401 3.660 1.00 88.00 198 MET A N 1
ATOM 1529 C CA . MET A 1 198 ? -2.254 16.833 4.980 1.00 88.00 198 MET A CA 1
ATOM 1530 C C . MET A 1 198 ? -1.896 15.346 4.852 1.00 88.00 198 MET A C 1
ATOM 1532 O O . MET A 1 198 ? -2.392 14.682 3.933 1.00 88.00 198 MET A O 1
ATOM 1536 N N . PRO A 1 199 ? -1.039 14.791 5.725 1.00 90.25 199 PRO A N 1
ATOM 1537 C CA . PRO A 1 199 ? -0.840 13.348 5.802 1.00 90.25 199 PRO A CA 1
ATOM 1538 C C . PRO A 1 199 ? -2.181 12.647 6.046 1.00 90.25 199 PRO A C 1
ATOM 1540 O O . PRO A 1 199 ? -2.913 12.997 6.968 1.00 90.25 199 PRO A O 1
ATOM 1543 N N . ALA A 1 200 ? -2.516 11.641 5.239 1.00 91.12 200 ALA A N 1
ATOM 1544 C CA . ALA A 1 200 ? -3.802 10.955 5.336 1.00 91.12 200 ALA A CA 1
ATOM 1545 C C . ALA A 1 200 ? -4.003 10.294 6.710 1.00 91.12 200 ALA A C 1
ATOM 1547 O O . ALA A 1 200 ? -5.123 10.233 7.209 1.00 91.12 200 ALA A O 1
ATOM 1548 N N . ILE A 1 201 ? -2.919 9.877 7.365 1.00 92.19 201 ILE A N 1
ATOM 1549 C CA . ILE A 1 201 ? -2.962 9.299 8.711 1.00 92.19 201 ILE A CA 1
ATOM 1550 C C . ILE A 1 201 ? -3.514 10.255 9.779 1.00 92.19 201 ILE A C 1
ATOM 1552 O O . ILE A 1 201 ? -4.129 9.795 10.733 1.00 92.19 201 ILE A O 1
ATOM 1556 N N . GLU A 1 202 ? -3.383 11.576 9.608 1.00 91.81 202 GLU A N 1
ATOM 1557 C CA . GLU A 1 202 ? -3.913 12.564 10.564 1.00 91.81 202 GLU A CA 1
ATOM 1558 C C . GLU A 1 202 ? -5.445 12.628 10.566 1.00 91.81 202 GLU A C 1
ATOM 1560 O O . GLU A 1 202 ? -6.053 13.078 11.536 1.00 91.81 202 GLU A O 1
ATOM 1565 N N . SER A 1 203 ? -6.087 12.160 9.493 1.00 90.50 203 SER A N 1
ATOM 1566 C CA . SER A 1 203 ? -7.549 12.088 9.407 1.00 90.50 203 SER A CA 1
ATOM 1567 C C . SER A 1 203 ? -8.146 10.901 10.175 1.00 90.50 203 SER A C 1
ATOM 1569 O O . SER A 1 203 ? -9.364 10.830 10.352 1.00 90.50 203 SER A O 1
ATOM 1571 N N . ILE A 1 204 ? -7.301 9.988 10.663 1.00 92.00 204 ILE A N 1
ATOM 1572 C CA . ILE A 1 204 ? -7.701 8.818 11.442 1.00 92.00 204 ILE A CA 1
ATOM 1573 C C . ILE A 1 204 ? -7.402 9.080 12.924 1.00 92.00 204 ILE A C 1
ATOM 1575 O O . ILE A 1 204 ? -6.294 9.495 13.266 1.00 92.00 204 ILE A O 1
ATOM 1579 N N . PRO A 1 205 ? -8.359 8.836 13.840 1.00 91.69 205 PRO A N 1
ATOM 1580 C CA . PRO A 1 205 ? -8.108 8.987 15.267 1.00 91.69 205 PRO A CA 1
ATOM 1581 C C . PRO A 1 205 ? -6.965 8.071 15.736 1.00 91.69 205 PRO A C 1
ATOM 1583 O O . PRO A 1 205 ? -6.978 6.884 15.409 1.00 91.69 205 PRO A O 1
ATOM 1586 N N . PRO A 1 206 ? -6.036 8.547 16.58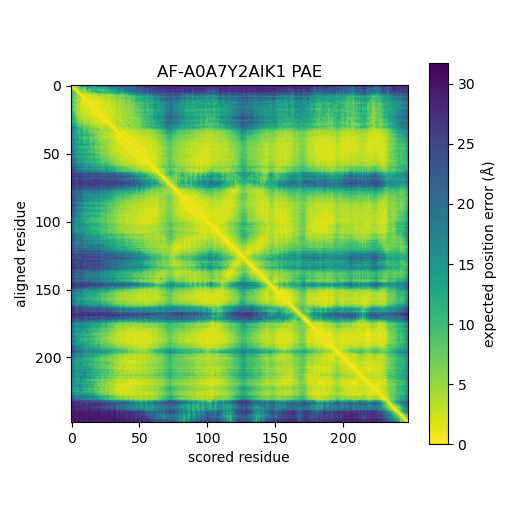5 1.00 91.25 206 PRO A N 1
ATOM 1587 C CA . PRO A 1 206 ? -4.924 7.726 17.074 1.00 91.25 206 PRO A CA 1
ATOM 1588 C C . PRO A 1 206 ? -5.386 6.533 17.923 1.00 91.25 206 PRO A C 1
ATOM 1590 O O . PRO A 1 206 ? -4.662 5.560 18.057 1.00 91.25 206 PRO A O 1
ATOM 1593 N N . THR A 1 207 ? -6.608 6.569 18.466 1.00 92.12 207 THR A N 1
ATOM 1594 C CA . THR A 1 207 ? -7.230 5.432 19.170 1.00 92.12 207 THR A CA 1
ATOM 1595 C C . THR A 1 207 ? -7.593 4.265 18.252 1.00 92.12 207 THR A C 1
ATOM 1597 O O . THR A 1 207 ? -7.912 3.190 18.740 1.00 92.12 207 THR A O 1
ATOM 1600 N N . ASN A 1 208 ? -7.632 4.503 16.941 1.00 94.25 208 ASN A N 1
ATOM 1601 C CA . ASN A 1 208 ? -7.946 3.524 15.904 1.00 94.25 208 ASN A CA 1
ATOM 1602 C C . ASN A 1 208 ? -6.681 3.061 15.170 1.00 94.25 208 ASN A C 1
ATOM 1604 O O . ASN A 1 208 ? -6.776 2.516 14.078 1.00 94.25 208 ASN A O 1
ATOM 1608 N N . ILE A 1 209 ? -5.505 3.311 15.743 1.00 95.00 209 ILE A N 1
ATOM 1609 C CA . ILE A 1 209 ? -4.220 2.843 15.237 1.00 95.00 209 ILE A CA 1
ATOM 1610 C C . ILE A 1 209 ? -3.591 2.021 16.359 1.00 95.00 209 ILE A C 1
ATOM 1612 O O . ILE A 1 209 ? -3.476 2.507 17.486 1.00 95.00 209 ILE A O 1
ATOM 1616 N N . GLY A 1 210 ? -3.214 0.782 16.068 1.00 94.31 210 GLY A N 1
ATOM 1617 C CA . GLY A 1 210 ? -2.655 -0.136 17.057 1.00 94.31 210 GLY A CA 1
ATOM 1618 C C . GLY A 1 210 ? -1.891 -1.277 16.403 1.00 94.31 210 GLY A C 1
ATOM 1619 O O . GLY A 1 210 ? -1.953 -1.425 15.193 1.00 94.31 210 GLY A O 1
ATOM 1620 N N . ASP A 1 211 ? -1.158 -2.027 17.216 1.00 93.56 211 ASP A N 1
ATOM 1621 C CA . ASP A 1 211 ? -0.474 -3.269 16.844 1.00 93.56 211 ASP A CA 1
ATOM 1622 C C . ASP A 1 211 ? -1.230 -4.410 17.547 1.00 93.56 211 ASP A C 1
ATOM 1624 O O . ASP A 1 211 ? -1.220 -4.492 18.783 1.00 93.56 211 ASP A O 1
ATOM 1628 N N . THR A 1 212 ? -2.004 -5.184 16.784 1.00 91.62 212 THR A N 1
ATOM 1629 C CA . THR A 1 212 ? -2.934 -6.196 17.309 1.00 91.62 212 THR A CA 1
ATOM 1630 C C . THR A 1 212 ? -2.234 -7.513 17.624 1.00 91.62 212 THR A C 1
ATOM 1632 O O . THR A 1 212 ? -2.605 -8.176 18.599 1.00 91.62 212 THR A O 1
ATOM 1635 N N . ASP A 1 213 ? -1.241 -7.906 16.826 1.00 88.75 213 ASP A N 1
ATOM 1636 C CA . ASP A 1 213 ? -0.544 -9.190 16.943 1.00 88.75 213 ASP A CA 1
ATOM 1637 C C . ASP A 1 213 ? 0.859 -9.082 17.584 1.00 88.75 213 ASP A C 1
ATOM 1639 O O . ASP A 1 213 ? 1.450 -10.098 17.967 1.00 88.75 213 ASP A O 1
ATOM 1643 N N . GLY A 1 214 ? 1.335 -7.861 17.844 1.00 88.38 214 GLY A N 1
ATOM 1644 C CA . GLY A 1 214 ? 2.560 -7.558 18.582 1.00 88.38 214 GLY A CA 1
ATOM 1645 C C . GLY A 1 214 ? 3.828 -7.674 17.741 1.00 88.38 214 GLY A C 1
ATOM 1646 O O . GLY A 1 214 ? 4.917 -7.891 18.297 1.00 88.38 214 GLY A O 1
ATOM 1647 N N . ASP A 1 215 ? 3.702 -7.593 16.421 1.00 85.12 215 ASP A N 1
ATOM 1648 C CA . ASP A 1 215 ? 4.792 -7.825 15.486 1.00 85.12 215 ASP A CA 1
ATOM 1649 C C . ASP A 1 215 ? 5.605 -6.557 15.144 1.00 85.12 215 ASP A C 1
ATOM 1651 O O . ASP A 1 215 ? 6.716 -6.633 14.598 1.00 85.12 215 ASP A O 1
ATOM 1655 N N . GLY A 1 216 ? 5.124 -5.397 1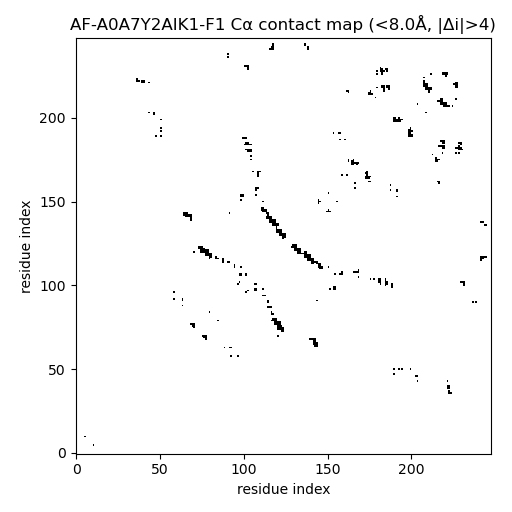5.609 1.00 87.31 216 GLY A N 1
ATOM 1656 C CA . GLY A 1 216 ? 5.730 -4.082 15.432 1.00 87.31 216 GLY A CA 1
ATOM 1657 C C . GLY A 1 216 ? 5.223 -3.310 14.214 1.00 87.31 216 GLY A C 1
ATOM 1658 O O . GLY A 1 216 ? 5.634 -2.158 14.028 1.00 87.31 216 GLY A O 1
ATOM 1659 N N . MET A 1 217 ? 4.352 -3.904 13.404 1.00 90.31 217 MET A N 1
ATOM 1660 C CA . MET A 1 217 ? 3.591 -3.221 12.373 1.00 90.31 217 MET A CA 1
ATOM 1661 C C . MET A 1 217 ? 2.300 -2.664 12.975 1.00 90.31 217 MET A C 1
ATOM 1663 O O . MET A 1 217 ? 1.734 -3.178 13.931 1.00 90.31 217 MET A O 1
ATOM 1667 N N . LEU A 1 218 ? 1.861 -1.521 12.453 1.00 93.56 218 LEU A N 1
ATOM 1668 C CA . LEU A 1 218 ? 0.630 -0.886 12.911 1.00 93.56 218 LEU A CA 1
ATOM 1669 C C . LEU A 1 218 ? -0.484 -1.180 11.919 1.00 93.56 218 LEU A C 1
ATOM 1671 O O . LEU A 1 218 ? -0.271 -1.139 10.708 1.00 93.56 218 LEU A O 1
ATOM 1675 N N . GLU A 1 219 ? -1.686 -1.378 12.437 1.00 94.69 219 GLU A N 1
ATOM 1676 C CA . GLU A 1 219 ? -2.907 -1.550 11.670 1.00 94.69 219 GLU A CA 1
ATOM 1677 C C . GLU A 1 219 ? -3.901 -0.436 11.991 1.00 94.69 219 GLU A C 1
ATOM 1679 O O . GLU A 1 219 ? -3.837 0.257 13.014 1.00 94.69 219 GLU A O 1
ATOM 1684 N N . ILE A 1 220 ? -4.869 -0.277 11.094 1.00 96.50 220 ILE A N 1
ATOM 1685 C CA . ILE A 1 220 ? -6.004 0.614 11.302 1.00 96.50 220 ILE A CA 1
ATOM 1686 C C . ILE A 1 220 ? -7.160 -0.229 11.825 1.00 96.50 220 ILE A C 1
ATOM 1688 O O . ILE A 1 220 ? -7.649 -1.127 11.141 1.00 96.50 220 ILE A O 1
ATOM 1692 N N . LEU A 1 221 ? -7.599 0.081 13.038 1.00 96.19 221 LEU A N 1
ATOM 1693 C CA . LEU A 1 221 ? -8.633 -0.645 13.755 1.00 96.19 221 LEU A CA 1
ATOM 1694 C C . LEU A 1 221 ? -10.000 0.006 13.554 1.00 96.19 221 LEU A C 1
ATOM 1696 O O . LEU A 1 221 ? -10.152 1.232 13.592 1.00 96.19 221 LEU A O 1
ATOM 1700 N N . ASP A 1 222 ? -11.029 -0.817 13.407 1.00 94.75 222 ASP A N 1
ATOM 1701 C CA . ASP A 1 222 ? -12.413 -0.372 13.464 1.00 94.75 222 ASP A CA 1
ATOM 1702 C C . ASP A 1 222 ? -12.833 0.019 14.899 1.00 94.75 222 ASP A C 1
ATOM 1704 O O . ASP A 1 222 ? -12.054 0.007 15.856 1.00 94.75 222 ASP A O 1
ATOM 1708 N N . ALA A 1 223 ? -14.096 0.402 15.085 1.00 92.38 223 ALA A N 1
ATOM 1709 C CA . ALA A 1 223 ? -14.599 0.784 16.405 1.00 92.38 223 ALA A CA 1
ATOM 1710 C C . ALA A 1 223 ? -14.820 -0.400 17.379 1.00 92.38 223 ALA A C 1
ATOM 1712 O O . ALA A 1 223 ? -15.257 -0.179 18.513 1.00 92.38 223 ALA A O 1
ATOM 1713 N N . TRP A 1 224 ? -14.557 -1.632 16.935 1.00 92.19 224 TRP A N 1
ATOM 1714 C CA . TRP A 1 224 ? -14.534 -2.869 17.717 1.00 92.19 224 TRP A CA 1
ATOM 1715 C C . TRP A 1 224 ? -13.114 -3.428 17.879 1.00 92.19 224 TRP A C 1
ATOM 1717 O O . TRP A 1 224 ? -12.987 -4.584 18.276 1.00 92.19 224 TRP A O 1
ATOM 1727 N N . GLU A 1 225 ? -12.086 -2.618 17.605 1.00 92.06 225 GLU A N 1
ATOM 1728 C CA . GLU A 1 225 ? -10.673 -2.996 17.737 1.00 92.06 225 GLU A CA 1
ATOM 1729 C C . GLU A 1 225 ? -10.270 -4.129 16.778 1.00 92.06 225 GLU A C 1
ATOM 1731 O O . GLU A 1 225 ? -9.380 -4.919 17.071 1.00 92.06 225 GLU A O 1
ATOM 1736 N N . ARG A 1 226 ? -10.940 -4.233 15.622 1.00 93.88 226 ARG A N 1
ATOM 1737 C CA . ARG A 1 226 ? -10.601 -5.208 14.579 1.00 93.88 226 ARG A CA 1
ATOM 1738 C C . ARG A 1 226 ? -9.824 -4.542 13.445 1.00 93.88 226 ARG A C 1
ATOM 1740 O O . ARG A 1 226 ? -10.288 -3.509 12.954 1.00 93.88 226 ARG A O 1
ATOM 1747 N N . PRO A 1 227 ? -8.716 -5.136 12.973 1.00 95.88 227 PRO A N 1
ATOM 1748 C CA . PRO A 1 227 ? -7.975 -4.617 11.831 1.00 95.88 227 PRO A CA 1
ATOM 1749 C C . PRO A 1 227 ? -8.830 -4.548 10.561 1.00 95.88 227 PRO A C 1
ATOM 1751 O O . PRO A 1 227 ? -9.542 -5.493 10.205 1.00 95.88 227 PRO A O 1
ATOM 1754 N N . ILE A 1 228 ? -8.753 -3.419 9.857 1.00 94.38 228 ILE A N 1
ATOM 1755 C CA . ILE A 1 228 ? -9.391 -3.220 8.555 1.00 94.38 228 ILE A CA 1
ATOM 1756 C C . ILE A 1 228 ? -8.402 -3.637 7.466 1.00 94.38 228 ILE A C 1
ATOM 1758 O O . ILE A 1 228 ? -7.409 -2.957 7.226 1.00 94.38 228 ILE A O 1
ATOM 1762 N N . GLY A 1 229 ? -8.696 -4.744 6.784 1.00 91.75 229 GLY A N 1
ATOM 1763 C CA . GLY A 1 229 ? -7.907 -5.224 5.650 1.00 91.75 229 GLY A CA 1
ATOM 1764 C C . GLY A 1 229 ? -8.269 -4.541 4.330 1.00 91.75 229 GLY A C 1
ATOM 1765 O O . GLY A 1 229 ? -9.418 -4.153 4.095 1.00 91.75 229 GLY A O 1
ATOM 1766 N N . PHE A 1 230 ? -7.286 -4.445 3.440 1.00 88.19 230 PHE A N 1
ATOM 1767 C CA . PHE A 1 230 ? -7.444 -4.005 2.056 1.00 88.19 230 PHE A CA 1
ATOM 1768 C C . PHE A 1 230 ? -7.078 -5.153 1.117 1.00 88.19 230 PHE A C 1
ATOM 1770 O O . PHE A 1 230 ? -6.080 -5.811 1.342 1.00 88.19 230 PHE A O 1
ATOM 1777 N N . ILE A 1 231 ? -7.859 -5.384 0.059 1.00 87.88 231 ILE A N 1
ATOM 1778 C CA . ILE A 1 231 ? -7.558 -6.422 -0.938 1.00 87.88 231 ILE A CA 1
ATOM 1779 C C . ILE A 1 231 ? -7.388 -5.771 -2.306 1.00 87.88 231 ILE A C 1
ATOM 1781 O O . ILE A 1 231 ? -8.260 -5.025 -2.766 1.00 87.88 231 ILE A O 1
ATOM 1785 N N . ARG A 1 232 ? -6.302 -6.118 -3.001 1.00 83.44 232 ARG A N 1
ATOM 1786 C CA . ARG A 1 232 ? -6.000 -5.640 -4.352 1.00 83.44 232 ARG A CA 1
ATOM 1787 C C . ARG A 1 232 ? -6.311 -6.717 -5.392 1.00 83.44 232 ARG A C 1
ATOM 1789 O O . ARG A 1 232 ? -5.607 -7.714 -5.514 1.00 83.44 232 ARG A O 1
ATOM 1796 N N . TRP A 1 233 ? -7.348 -6.498 -6.202 1.00 67.19 233 TRP A N 1
ATOM 1797 C CA . TRP A 1 233 ? -7.739 -7.419 -7.279 1.00 67.19 233 TRP A CA 1
ATOM 1798 C C . TRP A 1 233 ? -7.305 -6.912 -8.669 1.00 67.19 233 TRP A C 1
ATOM 1800 O O . TRP A 1 233 ? -7.577 -5.751 -8.978 1.00 67.19 233 TRP A O 1
ATOM 1810 N N . PRO A 1 234 ? -6.731 -7.747 -9.565 1.00 57.50 234 PRO A N 1
ATOM 1811 C CA . PRO A 1 234 ? -6.272 -9.124 -9.366 1.00 57.50 234 PRO A CA 1
ATOM 1812 C C . PRO A 1 234 ? -4.862 -9.218 -8.753 1.00 57.50 234 PRO A C 1
ATOM 1814 O O . PRO A 1 234 ? -3.947 -8.464 -9.098 1.00 57.50 234 PRO A O 1
ATOM 1817 N N . VAL A 1 235 ? -4.677 -10.229 -7.904 1.00 53.72 235 VAL A N 1
ATOM 1818 C CA . VAL A 1 235 ? -3.404 -10.595 -7.270 1.00 53.72 235 VAL A CA 1
ATOM 1819 C C . VAL A 1 235 ? -2.518 -11.303 -8.298 1.00 53.72 235 VAL A C 1
ATOM 1821 O O . VAL A 1 235 ? -2.978 -12.223 -8.963 1.00 53.72 235 VAL A O 1
ATOM 1824 N N . ASP A 1 236 ? -1.275 -10.840 -8.440 1.00 49.41 236 ASP A N 1
ATOM 1825 C CA . ASP A 1 236 ? -0.159 -11.535 -9.111 1.00 49.41 236 ASP A CA 1
ATOM 1826 C C . ASP A 1 236 ? -0.263 -11.834 -10.637 1.00 49.41 236 ASP A C 1
ATOM 1828 O O . ASP A 1 236 ? -1.292 -12.228 -11.190 1.00 49.41 236 ASP A O 1
ATOM 1832 N N . TYR A 1 237 ? 0.819 -11.568 -11.370 1.00 55.44 237 TYR A N 1
ATOM 1833 C CA . TYR A 1 237 ? 0.999 -11.986 -12.766 1.00 55.44 237 TYR A CA 1
ATOM 1834 C C . TYR A 1 237 ? 2.443 -12.382 -12.941 1.00 55.44 237 TYR A C 1
ATOM 1836 O O . TYR A 1 237 ? 3.346 -11.546 -12.899 1.00 55.44 237 TYR A O 1
ATOM 1844 N N . VAL A 1 238 ? 2.627 -13.667 -13.190 1.00 56.44 238 VAL A N 1
ATOM 1845 C CA . VAL A 1 238 ? 3.926 -14.222 -13.505 1.00 56.44 238 VAL A CA 1
ATOM 1846 C C . VAL A 1 238 ? 4.050 -14.239 -15.021 1.00 56.44 238 VAL A C 1
ATOM 1848 O O . VAL A 1 238 ? 3.356 -14.986 -15.714 1.00 56.44 238 VAL A O 1
ATOM 1851 N N . ASP A 1 239 ? 4.927 -13.387 -15.543 1.00 57.50 239 ASP A N 1
ATOM 1852 C CA . ASP A 1 239 ? 5.310 -13.404 -16.950 1.00 57.50 239 ASP A CA 1
ATOM 1853 C C . ASP A 1 239 ? 6.180 -14.635 -17.224 1.00 57.50 239 ASP A C 1
ATOM 1855 O O . ASP A 1 239 ? 7.406 -14.578 -17.198 1.00 57.50 239 ASP A O 1
ATOM 1859 N N . ASN A 1 240 ? 5.545 -15.780 -17.462 1.00 52.69 240 ASN A N 1
ATOM 1860 C CA . ASN A 1 240 ? 6.256 -17.031 -17.729 1.00 52.69 240 ASN A CA 1
ATOM 1861 C C . ASN A 1 240 ? 6.768 -17.129 -19.187 1.00 52.69 240 ASN A C 1
ATOM 1863 O O . ASN A 1 240 ? 7.173 -18.200 -19.635 1.00 52.69 240 ASN A O 1
ATOM 1867 N N . LEU A 1 241 ? 6.717 -16.030 -19.954 1.00 54.50 241 LEU A N 1
ATOM 1868 C CA . LEU A 1 241 ? 7.008 -15.980 -21.387 1.00 54.50 241 LEU A CA 1
ATOM 1869 C C . LEU A 1 241 ? 7.977 -14.839 -21.725 1.00 54.50 241 LEU A C 1
ATOM 1871 O O . LEU A 1 241 ? 7.583 -13.764 -22.167 1.00 54.50 241 LEU A O 1
ATOM 1875 N N . GLY A 1 242 ? 9.274 -15.109 -21.629 1.00 50.16 242 GLY A N 1
ATOM 1876 C CA . GLY A 1 242 ? 10.237 -14.459 -22.519 1.00 50.16 242 GLY A CA 1
ATOM 1877 C C . GLY A 1 242 ? 10.982 -15.549 -23.281 1.00 50.16 242 GLY A C 1
ATOM 1878 O O . GLY A 1 242 ? 11.811 -16.207 -22.662 1.00 50.16 242 GLY A O 1
ATOM 1879 N N . ILE A 1 243 ? 10.771 -15.836 -24.572 1.00 56.91 243 ILE A N 1
ATOM 1880 C CA . ILE A 1 243 ? 10.136 -15.158 -25.732 1.00 56.91 243 ILE A CA 1
ATOM 1881 C C . ILE A 1 243 ? 9.614 -16.281 -26.688 1.00 56.91 243 ILE A C 1
ATOM 1883 O O . ILE A 1 243 ? 10.145 -17.390 -26.614 1.00 56.91 243 ILE A O 1
ATOM 1887 N N . PRO A 1 244 ? 8.626 -16.056 -27.586 1.00 50.78 244 PRO A N 1
ATOM 1888 C CA . PRO A 1 244 ? 8.952 -16.030 -29.025 1.00 50.78 244 PRO A CA 1
ATOM 1889 C C . PRO A 1 244 ? 8.234 -14.882 -29.764 1.00 50.78 244 PRO A C 1
ATOM 1891 O O . PRO A 1 244 ? 7.008 -14.850 -29.814 1.00 50.78 244 PRO A O 1
ATOM 1894 N N . VAL A 1 245 ? 8.978 -13.958 -30.385 1.00 56.38 245 VAL A N 1
ATOM 1895 C CA . VAL A 1 245 ? 8.428 -13.112 -31.456 1.00 56.38 245 VAL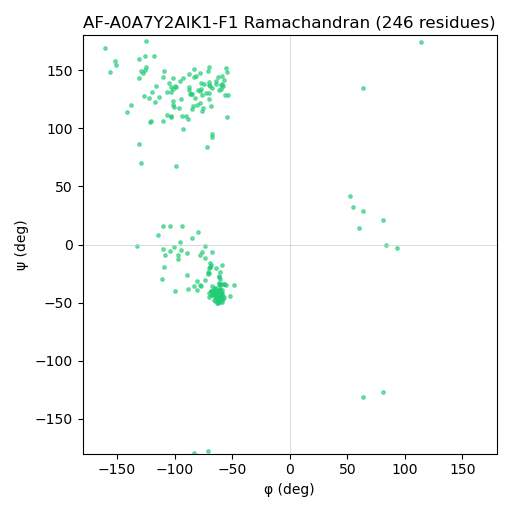 A CA 1
ATOM 1896 C C . VAL A 1 245 ? 8.735 -13.823 -32.767 1.00 56.38 245 VAL A C 1
ATOM 1898 O O . VAL A 1 245 ? 9.857 -13.749 -33.262 1.00 56.38 245 VAL A O 1
ATOM 1901 N N . THR A 1 246 ? 7.744 -14.529 -33.302 1.00 52.78 246 THR A N 1
ATOM 1902 C CA . THR A 1 246 ? 7.667 -14.862 -34.726 1.00 52.78 246 THR A CA 1
ATOM 1903 C C . THR A 1 246 ? 6.369 -14.261 -35.246 1.00 52.78 246 THR A C 1
ATOM 1905 O O . THR A 1 246 ? 5.290 -14.749 -34.914 1.00 52.78 246 THR A O 1
ATOM 1908 N N . ASP A 1 247 ? 6.486 -13.181 -36.016 1.00 50.91 247 ASP A N 1
ATOM 1909 C CA . ASP A 1 247 ? 5.404 -12.717 -36.897 1.00 50.91 247 ASP A CA 1
ATOM 1910 C C . ASP A 1 247 ? 5.563 -13.300 -38.325 1.00 50.91 247 ASP A C 1
ATOM 1912 O O . ASP A 1 247 ? 4.897 -12.825 -39.237 1.00 50.91 247 ASP A O 1
ATOM 1916 N N . ASP A 1 248 ? 6.394 -14.346 -38.489 1.00 47.88 248 ASP A N 1
ATOM 1917 C CA . ASP A 1 248 ? 6.554 -15.201 -39.682 1.00 47.88 248 ASP A CA 1
ATOM 1918 C C . ASP A 1 248 ? 6.824 -16.666 -39.285 1.00 47.88 248 ASP A C 1
ATOM 1920 O O . ASP A 1 248 ? 7.700 -16.883 -38.410 1.00 47.88 248 ASP A O 1
#

Radius of gyration: 30.34 Å; Cα contacts (8 Å, |Δi|>4): 306; chains: 1; bounding box: 73×36×119 Å

Solvent-accessible surface area (backbone atoms only — not comparable to full-atom values): 14629 Å² total; per-residue (Å²): 134,91,77,86,75,83,53,72,66,60,56,50,52,49,54,51,52,51,54,53,52,51,55,56,52,52,56,52,51,54,53,53,52,52,52,52,31,50,53,53,32,49,52,51,51,52,53,52,48,53,56,52,48,55,54,58,59,50,59,79,76,54,86,72,78,70,50,77,64,76,56,70,85,73,34,76,39,58,44,65,51,70,68,48,53,52,51,51,51,52,52,52,53,51,51,49,46,32,41,62,56,36,34,42,61,66,37,67,51,50,66,52,68,84,51,67,43,56,27,29,44,26,32,64,39,83,90,75,77,40,81,42,71,45,87,66,58,43,84,42,65,47,52,58,47,68,39,84,93,43,57,58,70,63,37,51,56,47,55,73,71,45,62,92,46,43,65,46,95,53,74,92,61,26,55,66,61,78,74,63,25,21,9,31,29,40,34,51,46,36,69,74,35,68,51,96,89,38,58,40,48,75,80,48,62,70,91,32,49,47,55,91,87,73,46,80,56,48,26,39,31,38,67,82,74,44,69,49,68,47,84,64,86,84,71,85,82,83,84,88,74,87,79,86,78,66,99,118